Protein AF-A0A820IBU8-F1 (afdb_monomer_lite)

Sequence (187 aa):
MTTQTVEVEHVETPYHNTQCLSCPRVCHENCGLDYTINIGDNIFRGCACMNGDYCRDCTHHYSKHVHVKFKYVSKTTTVPLLTDEEKKEMDSMTDTESQKQALITKMNDKITSIENSVKVFKNELTKALKQLKDLCPYYDYKLELNCAVKLLEDEELIGLKHHDPVELKTLKTYFTELMQQFDQAAS

Structure (mmCIF, N/CA/C/O backbone):
data_AF-A0A820IBU8-F1
#
_entry.id   AF-A0A820IBU8-F1
#
loop_
_atom_site.group_PDB
_atom_site.id
_atom_site.type_symbol
_atom_site.label_atom_id
_atom_site.label_alt_id
_atom_site.label_comp_id
_atom_site.label_asym_id
_atom_site.label_entity_id
_atom_site.label_seq_id
_atom_site.pdbx_PDB_ins_code
_atom_site.Cartn_x
_atom_site.Cartn_y
_atom_site.Cartn_z
_atom_site.occupancy
_atom_site.B_iso_or_equiv
_atom_site.auth_seq_id
_atom_site.auth_comp_id
_atom_site.auth_asym_id
_atom_site.auth_atom_id
_atom_site.pdbx_PDB_model_num
ATOM 1 N N . MET A 1 1 ? -23.486 -3.178 17.993 1.00 55.47 1 MET A N 1
ATOM 2 C CA . MET A 1 1 ? -22.813 -2.269 17.045 1.00 55.47 1 MET A CA 1
ATOM 3 C C . MET A 1 1 ? -21.857 -3.084 16.181 1.00 55.47 1 MET A C 1
ATOM 5 O O . MET A 1 1 ? -21.284 -4.049 16.679 1.00 55.47 1 MET A O 1
ATOM 9 N N . THR A 1 2 ? -21.728 -2.745 14.904 1.00 53.41 2 THR A N 1
ATOM 10 C CA . THR A 1 2 ? -20.831 -3.396 13.934 1.00 53.41 2 THR A CA 1
ATOM 11 C C . THR A 1 2 ? -19.998 -2.319 13.257 1.00 53.41 2 THR A C 1
ATOM 13 O O . THR A 1 2 ? -20.520 -1.232 13.012 1.00 53.41 2 THR A O 1
ATOM 16 N N . THR A 1 3 ? -18.750 -2.625 12.928 1.00 62.66 3 THR A N 1
ATOM 17 C CA . THR A 1 3 ? -17.889 -1.741 12.137 1.00 62.66 3 THR A CA 1
ATOM 18 C C . THR A 1 3 ? -17.717 -2.338 10.747 1.00 62.66 3 THR A C 1
ATOM 20 O O . THR A 1 3 ? -17.597 -3.554 10.601 1.00 62.66 3 THR A O 1
ATOM 23 N N . GLN A 1 4 ? -17.737 -1.490 9.720 1.00 66.75 4 GLN A N 1
ATOM 24 C CA . GLN A 1 4 ? -17.328 -1.885 8.375 1.00 66.75 4 GLN A CA 1
ATOM 25 C C . GLN A 1 4 ? -15.827 -1.647 8.239 1.00 66.75 4 GLN A C 1
ATOM 27 O O . GLN A 1 4 ? -15.362 -0.529 8.446 1.00 66.75 4 GLN A O 1
ATOM 32 N N . THR A 1 5 ? -15.081 -2.689 7.899 1.00 62.91 5 THR A N 1
ATOM 33 C CA . THR A 1 5 ? -13.680 -2.587 7.496 1.00 62.91 5 THR A CA 1
ATOM 34 C C . THR A 1 5 ? -13.589 -2.780 5.989 1.00 62.91 5 THR A C 1
ATOM 36 O O . THR A 1 5 ? -14.316 -3.587 5.407 1.00 62.91 5 THR A O 1
ATOM 39 N N . VAL A 1 6 ? -12.727 -2.0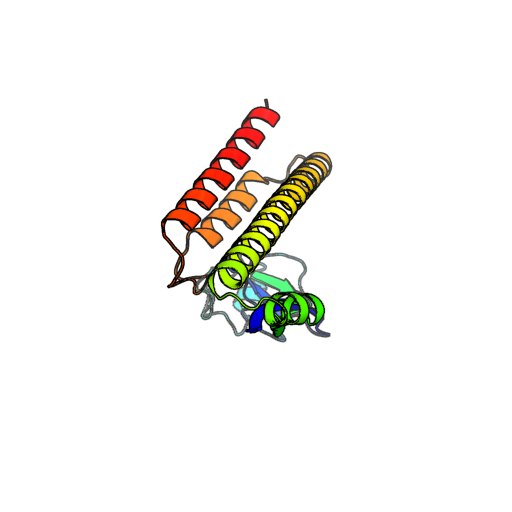01 5.336 1.00 68.69 6 VAL A N 1
ATOM 40 C CA . VAL A 1 6 ? -12.408 -2.167 3.915 1.00 68.69 6 VAL A CA 1
ATOM 41 C C . VAL A 1 6 ? -10.980 -2.677 3.840 1.00 68.69 6 VAL A C 1
ATOM 43 O O . VAL A 1 6 ? -10.042 -1.952 4.159 1.00 68.69 6 VAL A O 1
ATOM 46 N N . GLU A 1 7 ? -10.826 -3.935 3.450 1.00 72.69 7 GLU A N 1
ATOM 47 C CA . GLU A 1 7 ? -9.529 -4.557 3.200 1.00 72.69 7 GLU A CA 1
ATOM 48 C C . GLU A 1 7 ? -9.240 -4.486 1.700 1.00 72.69 7 GLU A C 1
ATOM 50 O O . GLU A 1 7 ? -10.113 -4.769 0.880 1.00 72.69 7 GLU A O 1
ATOM 55 N N . VAL A 1 8 ? -8.032 -4.068 1.327 1.00 74.94 8 VAL A N 1
ATOM 56 C CA . VAL A 1 8 ? -7.584 -4.073 -0.070 1.00 74.94 8 VAL A CA 1
ATOM 57 C C . VAL A 1 8 ? -6.702 -5.298 -0.268 1.00 74.94 8 VAL A C 1
ATOM 59 O O . VAL A 1 8 ? -5.627 -5.393 0.319 1.00 74.94 8 VAL A O 1
ATOM 62 N N . GLU A 1 9 ? -7.156 -6.234 -1.094 1.00 81.56 9 GLU A N 1
ATOM 63 C CA . GLU A 1 9 ? -6.435 -7.467 -1.409 1.00 81.56 9 GLU A CA 1
ATOM 64 C C . GLU A 1 9 ? -5.820 -7.386 -2.819 1.00 81.56 9 GLU A C 1
ATOM 66 O O . GLU A 1 9 ? -6.396 -6.791 -3.737 1.00 81.56 9 GLU A O 1
ATOM 71 N N . HIS A 1 10 ? -4.649 -8.007 -3.007 1.00 84.12 10 HIS A N 1
ATOM 72 C CA . HIS A 1 10 ? -4.088 -8.254 -4.336 1.00 84.12 10 HIS A CA 1
ATOM 73 C C . HIS A 1 10 ? -4.659 -9.556 -4.898 1.00 84.12 10 HIS A C 1
ATOM 75 O O . HIS A 1 10 ? -4.510 -10.615 -4.292 1.00 84.12 10 HIS A O 1
ATOM 81 N N . VAL A 1 11 ? -5.260 -9.487 -6.081 1.00 88.25 11 VAL A N 1
ATOM 82 C CA . VAL A 1 11 ? -5.784 -10.652 -6.799 1.00 88.25 11 VAL A CA 1
ATOM 83 C C . VAL A 1 11 ? -4.971 -10.855 -8.067 1.00 88.25 11 VAL A C 1
ATOM 85 O O . VAL A 1 11 ? -4.859 -9.936 -8.880 1.00 88.25 11 VAL A O 1
ATOM 88 N N . GLU A 1 12 ? -4.400 -12.048 -8.237 1.00 93.50 12 GLU A N 1
ATOM 89 C CA . GLU A 1 12 ? -3.650 -12.408 -9.442 1.00 93.50 12 GLU A CA 1
ATOM 90 C C . GLU A 1 12 ? -4.535 -12.349 -10.695 1.00 93.50 12 GLU A C 1
ATOM 92 O O . GLU A 1 12 ? -5.717 -12.700 -10.674 1.00 93.50 12 GLU A O 1
ATOM 97 N N . THR A 1 13 ? -3.950 -11.919 -11.811 1.00 93.00 13 THR A N 1
ATOM 98 C CA . THR A 1 13 ? -4.611 -11.857 -13.115 1.00 93.00 13 THR A CA 1
ATOM 99 C C . THR A 1 13 ? -3.857 -12.713 -14.137 1.00 93.00 13 THR A C 1
ATOM 101 O O . THR A 1 13 ? -2.625 -12.724 -14.145 1.00 93.00 13 THR A O 1
ATOM 104 N N . PRO A 1 14 ? -4.557 -13.414 -15.052 1.00 94.50 14 PRO A N 1
ATOM 105 C CA . PRO A 1 14 ? -3.904 -14.211 -16.097 1.00 94.50 14 PRO A CA 1
ATOM 106 C C . PRO A 1 14 ? -3.224 -13.340 -17.169 1.00 94.50 14 PRO A C 1
ATOM 108 O O . PRO A 1 14 ? -2.410 -13.827 -17.951 1.00 94.50 14 PRO A O 1
ATOM 111 N N . TYR A 1 15 ? -3.550 -12.049 -17.196 1.00 94.88 15 TYR A N 1
ATOM 112 C CA . TYR A 1 15 ? -2.980 -11.015 -18.054 1.00 94.88 15 TYR A CA 1
ATOM 113 C C . TYR A 1 15 ? -2.149 -10.023 -17.237 1.00 94.88 15 TYR A C 1
ATOM 115 O O . TYR A 1 15 ? -2.212 -10.002 -16.005 1.00 94.88 15 TYR A O 1
ATOM 123 N N . HIS A 1 16 ? -1.372 -9.194 -17.931 1.00 95.81 16 HIS A N 1
ATOM 124 C CA . HIS A 1 16 ? -0.607 -8.131 -17.300 1.00 95.81 16 HIS A CA 1
ATOM 125 C C . HIS A 1 16 ? -1.364 -6.796 -17.346 1.00 95.81 16 HIS A C 1
ATOM 127 O O . HIS A 1 16 ? -2.101 -6.497 -18.281 1.00 95.81 16 HIS A O 1
ATOM 133 N N . ASN A 1 17 ? -1.165 -5.994 -16.312 1.00 96.31 17 ASN A N 1
ATOM 134 C CA . ASN A 1 17 ? -1.755 -4.682 -16.112 1.00 96.31 17 ASN A CA 1
ATOM 135 C C . ASN A 1 17 ? -0.638 -3.644 -16.049 1.00 96.31 17 ASN A C 1
ATOM 137 O O . ASN A 1 17 ? 0.460 -3.954 -15.592 1.00 96.31 17 ASN A O 1
ATOM 141 N N . THR A 1 18 ? -0.914 -2.410 -16.450 1.00 95.94 18 THR A N 1
ATOM 142 C CA . THR A 1 18 ? 0.026 -1.298 -16.302 1.00 95.94 18 THR A CA 1
ATOM 143 C C . THR A 1 18 ? -0.217 -0.618 -14.966 1.00 95.94 18 THR A C 1
ATOM 145 O O . THR A 1 18 ? -1.230 0.058 -14.775 1.00 95.94 18 THR A O 1
ATOM 148 N N . GLN A 1 19 ? 0.720 -0.787 -14.041 1.00 94.69 19 GLN A N 1
ATOM 149 C CA . GLN A 1 19 ? 0.710 -0.151 -12.730 1.00 94.69 19 GLN A CA 1
ATOM 150 C C . GLN A 1 19 ? 1.685 1.020 -12.703 1.00 94.69 19 GLN A C 1
ATOM 152 O O . GLN A 1 19 ? 2.788 0.932 -13.238 1.00 94.69 19 GLN A O 1
ATOM 157 N N . CYS A 1 20 ? 1.287 2.107 -12.049 1.00 93.12 20 CYS A N 1
ATOM 158 C CA . CYS A 1 20 ? 2.206 3.177 -11.699 1.00 93.12 20 CYS A CA 1
ATOM 159 C C . CYS A 1 20 ? 2.930 2.836 -10.387 1.00 93.12 20 CYS A C 1
ATOM 161 O O . CYS A 1 20 ? 2.326 2.334 -9.448 1.00 93.12 20 CYS A O 1
ATOM 163 N N . LEU A 1 21 ? 4.222 3.131 -10.303 1.00 87.81 21 LEU A N 1
ATOM 164 C CA . LEU A 1 21 ? 5.019 3.006 -9.078 1.00 87.81 21 LEU A CA 1
ATOM 165 C C . LEU A 1 21 ? 4.956 4.273 -8.216 1.00 87.81 21 LEU A C 1
ATOM 167 O O . LEU A 1 21 ? 5.326 4.259 -7.050 1.00 87.81 21 LEU A O 1
ATOM 171 N N . SER A 1 22 ? 4.479 5.377 -8.791 1.00 85.75 22 SER A N 1
ATOM 172 C CA . SER A 1 22 ? 4.265 6.655 -8.105 1.00 85.75 22 SER A CA 1
ATOM 173 C C . SER A 1 22 ? 2.811 6.858 -7.674 1.00 85.75 22 SER A C 1
ATOM 175 O O . SER A 1 22 ? 2.431 7.959 -7.315 1.00 85.75 22 SER A O 1
ATOM 177 N N . CYS A 1 23 ? 1.967 5.831 -7.730 1.00 82.62 23 CYS A N 1
ATOM 178 C CA . CYS A 1 23 ? 0.676 5.815 -7.044 1.00 82.62 23 CYS A CA 1
ATOM 179 C C . CYS A 1 23 ? 0.206 4.364 -6.896 1.00 82.62 23 CYS A C 1
ATOM 181 O O . CYS A 1 23 ? 0.502 3.554 -7.771 1.00 82.62 23 CYS A O 1
ATOM 183 N N . PRO A 1 24 ? -0.536 3.994 -5.839 1.00 74.50 24 PRO A N 1
ATOM 184 C CA . PRO A 1 24 ? -1.007 2.623 -5.628 1.00 74.50 24 PRO A CA 1
ATOM 185 C C . PRO A 1 24 ? -2.204 2.292 -6.542 1.00 74.50 24 PRO A C 1
ATOM 187 O O . PRO A 1 24 ? -3.273 1.895 -6.087 1.00 74.50 24 PRO A O 1
ATOM 190 N N . ARG A 1 25 ? -2.051 2.511 -7.854 1.00 82.56 25 ARG A N 1
ATOM 191 C CA . ARG A 1 25 ? -3.098 2.361 -8.864 1.00 82.56 25 ARG A CA 1
ATOM 192 C C . ARG A 1 25 ? -2.605 1.513 -10.031 1.00 82.56 25 ARG A C 1
ATOM 194 O O . ARG A 1 25 ? -1.553 1.763 -10.621 1.00 82.56 25 ARG A O 1
ATOM 201 N N . VAL A 1 26 ? -3.444 0.561 -10.423 1.00 92.62 26 VAL A N 1
ATOM 202 C CA . VAL A 1 26 ? -3.402 -0.025 -11.763 1.00 92.62 26 VAL A CA 1
ATOM 203 C C . VAL A 1 26 ? -4.029 0.983 -12.728 1.00 92.62 26 VAL A C 1
ATOM 205 O O . VAL A 1 26 ? -5.235 1.205 -12.694 1.00 92.62 26 VAL A O 1
ATOM 208 N N . CYS A 1 27 ? -3.204 1.649 -13.536 1.00 94.38 27 CYS A N 1
ATOM 209 C CA . CYS A 1 27 ? -3.637 2.683 -14.481 1.00 94.38 27 CYS A CA 1
ATOM 210 C C . CYS A 1 27 ? -4.318 2.089 -15.718 1.00 94.38 27 CYS A C 1
ATOM 212 O O . CYS A 1 27 ? -5.190 2.717 -16.297 1.00 94.38 27 CYS A O 1
ATOM 214 N N . HIS A 1 28 ? -3.944 0.875 -16.123 1.00 96.00 28 HIS A N 1
ATOM 215 C CA . HIS A 1 28 ? -4.607 0.168 -17.216 1.00 96.00 28 HIS A CA 1
ATOM 216 C C . HIS A 1 28 ? -4.677 -1.327 -16.909 1.00 96.00 28 HIS A C 1
ATOM 218 O O . HIS A 1 28 ? -3.643 -1.973 -16.746 1.00 96.00 28 HIS A O 1
ATOM 224 N N . GLU A 1 29 ? -5.884 -1.880 -16.821 1.00 96.00 29 GLU A N 1
ATOM 225 C CA . GLU A 1 29 ? -6.093 -3.324 -16.679 1.00 96.00 29 GLU A CA 1
ATOM 226 C C . GLU A 1 29 ? -6.024 -4.010 -18.052 1.00 96.00 29 GLU A C 1
ATOM 228 O O . GLU A 1 29 ? -6.503 -3.458 -19.038 1.00 96.00 29 GLU A O 1
ATOM 233 N N . ASN A 1 30 ? -5.452 -5.217 -18.106 1.00 96.75 30 ASN A N 1
ATOM 234 C CA . ASN A 1 30 ? -5.295 -6.032 -19.312 1.00 96.75 30 ASN A CA 1
ATOM 235 C C . ASN A 1 30 ? -4.620 -5.266 -20.464 1.00 96.75 30 ASN A C 1
ATOM 237 O O . ASN A 1 30 ? -5.192 -5.068 -21.538 1.00 96.75 30 ASN A O 1
ATOM 241 N N . CYS A 1 31 ? -3.393 -4.805 -20.216 1.00 96.56 31 CYS A N 1
ATOM 242 C CA . CYS A 1 31 ? -2.620 -4.077 -21.209 1.00 96.56 31 CYS A CA 1
ATOM 243 C C . CYS A 1 31 ? -2.350 -4.963 -22.436 1.00 96.56 31 CYS A C 1
ATOM 245 O O . CYS A 1 31 ? -1.959 -6.119 -22.311 1.00 96.56 31 CYS A O 1
ATOM 247 N N . GLY A 1 32 ? -2.578 -4.411 -23.630 1.00 95.81 32 GLY A N 1
ATOM 248 C CA . GLY A 1 32 ? -2.370 -5.114 -24.899 1.00 95.81 32 GLY A CA 1
ATOM 249 C C . GLY A 1 32 ? -0.962 -4.970 -25.479 1.00 95.81 32 GLY A C 1
ATOM 250 O O . GLY A 1 32 ? -0.739 -5.384 -26.612 1.00 95.81 32 GLY A O 1
ATOM 251 N N . LEU A 1 33 ? -0.042 -4.327 -24.757 1.00 96.12 33 LEU A N 1
ATOM 252 C CA . LEU A 1 33 ? 1.354 -4.211 -25.172 1.00 96.12 33 LEU A CA 1
ATOM 253 C C . LEU A 1 33 ? 2.098 -5.528 -24.937 1.00 96.12 33 LEU A C 1
ATOM 255 O O . LEU A 1 33 ? 1.660 -6.379 -24.164 1.00 96.12 33 LEU A O 1
ATOM 259 N N . ASP A 1 34 ? 3.264 -5.680 -25.557 1.00 95.69 34 ASP A N 1
ATOM 260 C CA . ASP A 1 34 ? 4.143 -6.796 -25.225 1.00 95.69 34 ASP A CA 1
ATOM 261 C C . ASP A 1 34 ? 4.606 -6.693 -23.768 1.00 95.69 34 ASP A C 1
ATOM 263 O O . ASP A 1 34 ? 4.928 -5.617 -23.253 1.00 95.69 34 ASP A O 1
ATOM 267 N N . TYR A 1 35 ? 4.639 -7.832 -23.077 1.00 94.94 35 TYR A N 1
ATOM 268 C CA . TYR A 1 35 ? 5.097 -7.863 -21.696 1.00 94.94 35 TYR A CA 1
ATOM 269 C C . TYR A 1 35 ? 6.574 -7.449 -21.608 1.00 94.94 35 TYR A C 1
ATOM 271 O O . TYR A 1 35 ? 7.414 -7.934 -22.363 1.00 94.94 35 TYR A O 1
ATOM 279 N N . THR A 1 36 ? 6.898 -6.604 -20.630 1.00 92.12 36 THR A N 1
ATOM 280 C CA . THR A 1 36 ? 8.265 -6.187 -20.317 1.00 92.12 36 THR A CA 1
ATOM 281 C C . THR A 1 36 ? 8.468 -6.284 -18.814 1.00 92.12 36 THR A C 1
ATOM 283 O O . THR A 1 36 ? 7.558 -5.997 -18.033 1.00 92.12 36 THR A O 1
ATOM 286 N N . ILE A 1 37 ? 9.669 -6.692 -18.418 1.00 90.44 37 ILE A N 1
ATOM 287 C CA . ILE A 1 37 ? 10.118 -6.655 -17.022 1.00 90.44 37 ILE A CA 1
ATOM 288 C C . ILE A 1 37 ? 10.700 -5.285 -16.654 1.00 90.44 37 ILE A C 1
ATOM 290 O O . ILE A 1 37 ? 10.882 -4.988 -15.476 1.00 90.44 37 ILE A O 1
AT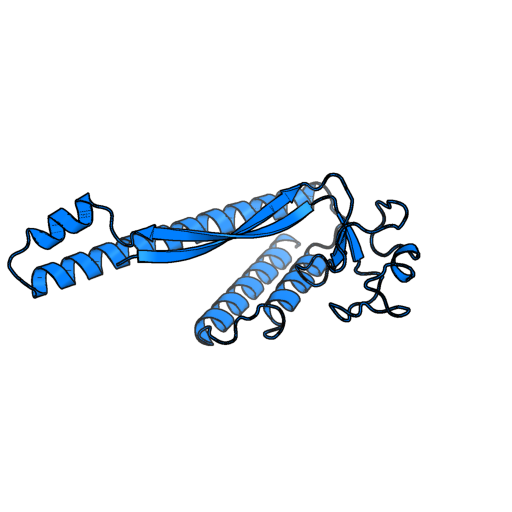OM 294 N N . ASN A 1 38 ? 11.019 -4.460 -17.656 1.00 88.44 38 ASN A N 1
ATOM 295 C CA . ASN A 1 38 ? 11.706 -3.196 -17.453 1.00 88.44 38 ASN A CA 1
ATOM 296 C C . ASN A 1 38 ? 10.715 -2.131 -16.997 1.00 88.44 38 ASN A C 1
ATOM 298 O O . ASN A 1 38 ? 9.722 -1.849 -17.666 1.00 88.44 38 ASN A O 1
ATOM 302 N N . ILE A 1 39 ? 11.019 -1.499 -15.869 1.00 89.56 39 ILE A N 1
ATOM 303 C CA . ILE A 1 39 ? 10.273 -0.338 -15.391 1.00 89.56 39 ILE A CA 1
ATOM 304 C C . ILE A 1 39 ? 10.520 0.822 -16.351 1.00 89.56 39 ILE A C 1
ATOM 306 O O . ILE A 1 39 ? 11.663 1.124 -16.696 1.00 89.56 39 ILE A O 1
ATOM 310 N N . GLY A 1 40 ? 9.448 1.498 -16.751 1.00 89.44 40 GLY A N 1
ATOM 311 C CA . GLY A 1 40 ? 9.557 2.728 -17.516 1.00 89.44 40 GLY A CA 1
ATOM 312 C C . GLY A 1 40 ? 10.078 2.562 -18.939 1.00 89.44 40 GLY A C 1
ATOM 313 O O . GLY A 1 40 ? 10.580 3.524 -19.518 1.00 89.44 40 GLY A O 1
ATOM 314 N N . ASP A 1 41 ? 9.961 1.359 -19.494 1.00 93.31 41 ASP A N 1
ATOM 315 C CA . ASP A 1 41 ? 10.245 1.066 -20.892 1.00 93.31 41 ASP A CA 1
ATOM 316 C C . ASP A 1 41 ? 9.446 1.991 -21.837 1.00 93.31 41 ASP A C 1
ATOM 318 O O . ASP A 1 41 ? 8.306 2.380 -21.566 1.00 93.31 41 ASP A O 1
ATOM 322 N N . ASN A 1 42 ? 10.035 2.347 -22.978 1.00 94.50 42 ASN A N 1
ATOM 323 C CA . ASN A 1 42 ? 9.406 3.229 -23.959 1.00 94.50 42 ASN A CA 1
ATOM 324 C C . ASN A 1 42 ? 8.095 2.659 -24.509 1.00 94.50 42 ASN A C 1
ATOM 326 O O . ASN A 1 42 ? 7.252 3.442 -24.950 1.00 94.50 42 ASN A O 1
ATOM 330 N N . ILE A 1 43 ? 7.885 1.336 -24.433 1.00 95.44 43 ILE A N 1
ATOM 331 C CA . ILE A 1 43 ? 6.611 0.721 -24.826 1.00 95.44 43 ILE A CA 1
ATOM 332 C C . ILE A 1 43 ? 5.427 1.315 -24.058 1.00 95.44 43 ILE A C 1
ATOM 334 O O . ILE A 1 43 ? 4.341 1.434 -24.620 1.00 95.44 43 ILE A O 1
ATOM 338 N N . PHE A 1 44 ? 5.629 1.761 -22.808 1.00 96.19 44 PHE A N 1
ATOM 339 C CA . PHE A 1 44 ? 4.542 2.291 -21.990 1.00 96.19 44 PHE A CA 1
ATOM 340 C C . PHE A 1 44 ? 3.932 3.556 -22.579 1.00 96.19 44 PHE A C 1
ATOM 342 O O . PHE A 1 44 ? 2.749 3.768 -22.345 1.00 96.19 44 PHE A O 1
ATOM 349 N N . ARG A 1 45 ? 4.659 4.332 -23.404 1.00 96.12 45 ARG A N 1
ATOM 350 C CA . ARG A 1 45 ? 4.100 5.470 -24.168 1.00 96.12 45 ARG A CA 1
ATOM 351 C C . ARG A 1 45 ? 2.925 5.055 -25.064 1.00 96.12 45 ARG A C 1
ATOM 353 O O . ARG A 1 45 ? 2.053 5.868 -25.345 1.00 96.12 45 ARG A O 1
ATOM 360 N N . GLY A 1 46 ? 2.903 3.795 -25.504 1.00 95.50 46 GLY A N 1
ATOM 361 C CA . GLY A 1 46 ? 1.825 3.205 -26.299 1.00 95.50 46 GLY A CA 1
ATOM 362 C C . GLY A 1 46 ? 0.686 2.600 -25.475 1.00 95.50 46 GLY A C 1
ATOM 363 O O . GLY A 1 46 ? -0.268 2.083 -26.052 1.00 95.50 46 GLY A O 1
ATOM 364 N N . CYS A 1 47 ? 0.764 2.622 -24.142 1.00 96.75 47 CYS A N 1
ATOM 365 C CA . CYS A 1 47 ? -0.286 2.069 -23.294 1.00 96.75 47 CYS A CA 1
ATOM 366 C C . CYS A 1 47 ? -1.553 2.921 -23.417 1.00 96.75 47 CYS A C 1
ATOM 368 O O . CYS A 1 47 ? -1.479 4.146 -23.482 1.00 96.75 47 CYS A O 1
ATOM 370 N N . ALA A 1 48 ? -2.729 2.290 -23.370 1.00 96.75 48 ALA A N 1
ATOM 371 C CA . ALA A 1 48 ? -3.996 3.008 -23.461 1.00 96.75 48 ALA A CA 1
ATOM 372 C C . ALA A 1 48 ? -4.194 4.019 -22.320 1.00 96.75 48 ALA A C 1
ATOM 374 O O . ALA A 1 48 ? -4.932 4.978 -22.502 1.00 96.75 48 ALA A O 1
ATOM 375 N N . CYS A 1 49 ? -3.532 3.882 -21.167 1.00 95.25 49 CYS A N 1
ATOM 376 C CA . CYS A 1 49 ? -3.584 4.923 -20.137 1.00 95.25 49 CYS A CA 1
ATOM 377 C C . CYS A 1 49 ? -2.735 6.164 -20.465 1.00 95.25 49 CYS A C 1
ATOM 379 O O . CYS A 1 49 ? -2.882 7.173 -19.784 1.00 95.25 49 CYS A O 1
ATOM 381 N N . MET A 1 50 ? -1.865 6.145 -21.480 1.00 96.19 50 MET A N 1
ATOM 382 C CA . MET A 1 50 ? -0.985 7.273 -21.803 1.00 96.19 50 MET A CA 1
ATOM 383 C C . MET A 1 50 ? -1.600 8.273 -22.778 1.00 96.19 50 MET A C 1
ATOM 385 O O . MET A 1 50 ? -2.411 7.941 -23.641 1.00 96.19 50 MET A O 1
ATOM 389 N N . ASN A 1 51 ? -1.153 9.520 -22.649 1.00 94.56 51 ASN A N 1
ATOM 390 C CA . ASN A 1 51 ? -1.289 10.577 -23.638 1.00 94.56 51 ASN A CA 1
ATOM 391 C C . ASN A 1 51 ? 0.097 11.180 -23.901 1.00 94.56 51 ASN A C 1
ATOM 393 O O . ASN A 1 51 ? 0.542 12.085 -23.192 1.00 94.56 51 ASN A O 1
ATOM 397 N N . GLY A 1 52 ? 0.804 10.628 -24.887 1.00 92.94 52 GLY A N 1
ATOM 398 C CA . GLY A 1 52 ? 2.223 10.911 -25.084 1.00 92.94 52 GLY A CA 1
ATOM 399 C C . GLY A 1 52 ? 3.047 10.360 -23.921 1.00 92.94 52 GLY A C 1
ATOM 400 O O . GLY A 1 52 ? 3.038 9.159 -23.663 1.00 92.94 52 GLY A O 1
ATOM 401 N N . ASP A 1 53 ? 3.734 11.245 -23.202 1.00 96.75 53 ASP A N 1
ATOM 402 C CA . ASP A 1 53 ? 4.707 10.847 -22.178 1.00 96.75 53 ASP A CA 1
ATOM 403 C C . ASP A 1 53 ? 4.110 10.741 -20.774 1.00 96.75 53 ASP A C 1
ATOM 405 O O . ASP A 1 53 ? 4.795 10.294 -19.857 1.00 96.75 53 ASP A O 1
ATOM 409 N N . TYR A 1 54 ? 2.839 11.110 -20.603 1.00 97.25 54 TYR A N 1
ATOM 410 C CA . TYR A 1 54 ? 2.171 11.180 -19.306 1.00 97.25 54 TYR A CA 1
ATOM 411 C C . TYR A 1 54 ? 0.874 10.371 -19.290 1.00 97.25 54 TYR A C 1
ATOM 413 O O . TYR A 1 54 ? 0.111 10.353 -20.258 1.00 97.25 54 TYR A O 1
ATOM 421 N N . CYS A 1 55 ? 0.610 9.715 -18.164 1.00 96.69 55 CYS A N 1
ATOM 422 C CA . CYS A 1 55 ? -0.603 8.940 -17.950 1.00 96.69 55 CYS A CA 1
ATOM 423 C C . CYS A 1 55 ? -1.817 9.855 -17.741 1.00 96.69 55 CYS A C 1
ATOM 425 O O . CYS A 1 55 ? -1.760 10.814 -16.979 1.00 96.69 55 CYS A O 1
ATOM 427 N N . ARG A 1 56 ? -2.947 9.540 -18.373 1.00 95.69 56 ARG A N 1
ATOM 428 C CA . ARG A 1 56 ? -4.222 10.254 -18.212 1.00 95.69 56 ARG A CA 1
ATOM 429 C C . ARG A 1 56 ? -4.886 9.979 -16.867 1.00 95.69 56 ARG A C 1
ATOM 431 O O . ARG A 1 56 ? -5.613 10.832 -16.374 1.00 95.69 56 ARG A O 1
ATOM 438 N N . ASP A 1 57 ? -4.616 8.815 -16.280 1.00 91.25 57 ASP A N 1
ATOM 439 C CA . ASP A 1 57 ? -5.265 8.374 -15.043 1.00 91.25 57 ASP A CA 1
ATOM 440 C C . ASP A 1 57 ? -4.534 8.829 -13.782 1.00 91.25 57 ASP A C 1
ATOM 442 O O . ASP A 1 57 ? -5.168 9.002 -12.742 1.00 91.25 57 ASP A O 1
ATOM 446 N N . CYS A 1 58 ? -3.208 8.987 -13.848 1.00 93.38 58 CYS A N 1
ATOM 447 C CA . CYS A 1 58 ? -2.388 9.348 -12.689 1.00 93.38 58 CYS A CA 1
ATOM 448 C C . CYS A 1 58 ? -1.404 10.495 -12.929 1.00 93.38 58 CYS A C 1
ATOM 450 O O . CYS A 1 58 ? -0.611 10.762 -12.039 1.00 93.38 58 CYS A O 1
ATOM 452 N N . THR A 1 59 ? -1.400 11.107 -14.121 1.00 95.19 59 THR A N 1
ATOM 453 C CA . THR A 1 59 ? -0.548 12.249 -14.529 1.00 95.19 59 THR A CA 1
ATOM 454 C C . THR A 1 59 ? 0.968 12.037 -14.445 1.00 95.19 59 THR A C 1
ATOM 456 O O . THR A 1 59 ? 1.736 12.902 -14.864 1.00 95.19 59 THR A O 1
ATOM 459 N N . HIS A 1 60 ? 1.429 10.864 -14.010 1.00 95.06 60 HIS A N 1
ATOM 460 C CA . HIS A 1 60 ? 2.843 10.517 -13.961 1.00 95.06 60 HIS A CA 1
ATOM 461 C C . HIS A 1 60 ? 3.404 10.148 -15.334 1.00 95.06 60 HIS A C 1
ATOM 463 O O . HIS A 1 60 ? 2.718 9.599 -16.198 1.00 95.06 60 HIS A O 1
ATOM 469 N N . HIS A 1 61 ? 4.698 10.408 -15.504 1.00 96.44 61 HIS A N 1
ATOM 470 C CA . HIS A 1 61 ? 5.440 10.074 -16.713 1.00 96.44 61 HIS A CA 1
ATOM 471 C C . HIS A 1 61 ? 5.477 8.550 -16.959 1.00 96.44 61 HIS A C 1
ATOM 473 O O . HIS A 1 61 ? 5.500 7.761 -16.007 1.00 96.44 61 HIS A O 1
ATOM 479 N N . TYR A 1 62 ? 5.536 8.110 -18.222 1.00 95.88 62 TYR A N 1
ATOM 480 C CA . TYR A 1 62 ? 5.546 6.681 -18.579 1.00 95.88 62 TYR A CA 1
ATOM 481 C C . TYR A 1 62 ? 6.686 5.911 -17.900 1.00 95.88 62 TYR A C 1
ATOM 483 O O . TYR A 1 62 ? 6.525 4.741 -17.564 1.00 95.88 62 TYR A O 1
ATOM 491 N N . SER A 1 63 ? 7.799 6.592 -17.596 1.00 95.38 63 SER A N 1
ATOM 492 C CA . SER A 1 63 ? 8.945 6.007 -16.889 1.00 95.38 63 SER A CA 1
ATOM 493 C C . SER A 1 63 ? 8.628 5.499 -15.474 1.00 95.38 63 SER A C 1
ATOM 495 O O . SER A 1 63 ? 9.439 4.803 -14.871 1.00 95.38 63 SER A O 1
ATOM 497 N N . LYS A 1 64 ? 7.462 5.853 -14.923 1.00 95.00 64 LYS A N 1
ATOM 498 C CA . LYS A 1 64 ? 6.975 5.395 -13.616 1.00 95.00 64 LYS A CA 1
ATOM 499 C C . LYS A 1 64 ? 6.053 4.183 -13.698 1.00 95.00 64 LYS A C 1
ATOM 501 O O . LYS A 1 64 ? 5.448 3.842 -12.689 1.00 95.00 64 LYS A O 1
ATOM 506 N N . HIS A 1 65 ? 5.908 3.559 -14.863 1.00 95.38 65 HIS A N 1
ATOM 507 C CA . HIS A 1 65 ? 4.962 2.467 -15.065 1.00 95.38 65 HIS A CA 1
ATOM 508 C C . HIS A 1 65 ? 5.661 1.125 -15.287 1.00 95.38 65 HIS A C 1
ATOM 510 O O . HIS A 1 65 ? 6.798 1.069 -15.755 1.00 95.38 65 HIS A O 1
ATOM 516 N N . VAL A 1 66 ? 4.977 0.044 -14.914 1.00 95.69 66 VAL A N 1
ATOM 517 C CA . VAL A 1 66 ? 5.463 -1.335 -15.019 1.00 95.69 66 VAL A CA 1
ATOM 518 C C . VAL A 1 66 ? 4.304 -2.287 -15.317 1.00 95.69 66 VAL A C 1
ATOM 520 O O . VAL A 1 66 ? 3.152 -2.000 -14.984 1.00 95.69 66 VAL A O 1
ATOM 523 N N . HIS A 1 67 ? 4.604 -3.431 -15.932 1.00 96.69 67 HIS A N 1
ATOM 524 C CA . HIS A 1 67 ? 3.643 -4.517 -16.082 1.00 96.69 67 HIS A CA 1
ATOM 525 C C . HIS A 1 67 ? 3.606 -5.416 -14.838 1.00 96.69 67 HIS A C 1
ATOM 527 O O . HIS A 1 67 ? 4.618 -5.995 -14.448 1.00 96.69 67 HIS A O 1
ATOM 533 N N . VAL A 1 68 ? 2.418 -5.591 -14.258 1.00 93.56 68 VAL A N 1
ATOM 534 C CA . VAL A 1 68 ? 2.154 -6.483 -13.113 1.00 93.56 68 VAL A CA 1
ATOM 535 C C . VAL A 1 68 ? 1.068 -7.502 -13.444 1.00 93.56 68 VAL A C 1
ATOM 537 O O . VAL A 1 68 ? 0.218 -7.238 -14.284 1.00 93.56 68 VAL A O 1
ATOM 540 N N . LYS A 1 69 ? 1.062 -8.666 -12.787 1.00 94.25 69 LYS A N 1
ATOM 541 C CA . LYS A 1 69 ? 0.042 -9.722 -12.979 1.00 94.25 69 LYS A CA 1
ATOM 542 C C . LYS A 1 69 ? -0.950 -9.807 -11.818 1.00 94.25 69 LYS A C 1
ATOM 544 O O . LYS A 1 69 ? -1.334 -10.891 -11.395 1.00 94.25 69 LYS A O 1
ATOM 549 N N . PHE A 1 70 ? -1.322 -8.662 -11.263 1.00 91.06 70 PHE A N 1
ATOM 550 C CA . PHE A 1 70 ? -2.328 -8.579 -10.211 1.00 91.06 70 PHE A CA 1
ATOM 551 C C . PHE A 1 70 ? -3.138 -7.290 -10.330 1.00 91.06 70 PHE A C 1
ATOM 553 O O . PHE A 1 70 ? -2.742 -6.351 -11.028 1.00 91.06 70 PHE A O 1
ATOM 560 N N . LYS A 1 71 ? -4.262 -7.239 -9.618 1.00 88.81 71 LYS A N 1
ATOM 561 C CA . LYS A 1 71 ? -5.066 -6.034 -9.404 1.00 88.81 71 LYS A CA 1
ATOM 562 C C . LYS A 1 71 ? -5.500 -5.895 -7.950 1.00 88.81 71 LYS A C 1
ATOM 564 O O . LYS A 1 71 ? -5.508 -6.872 -7.208 1.00 88.81 71 LYS A O 1
ATOM 569 N N . TYR A 1 72 ? -5.880 -4.680 -7.571 1.00 85.06 72 TYR A N 1
ATOM 570 C CA . TYR A 1 72 ? -6.415 -4.368 -6.249 1.00 85.06 72 TYR A CA 1
ATOM 571 C C . TYR A 1 72 ? -7.926 -4.605 -6.221 1.00 85.06 72 TYR A C 1
ATOM 573 O O . TYR A 1 72 ? -8.643 -4.106 -7.090 1.00 85.06 72 TYR A O 1
ATOM 581 N N . VAL A 1 73 ? -8.413 -5.342 -5.225 1.00 83.56 73 VAL A N 1
ATOM 582 C CA . VAL A 1 73 ? -9.846 -5.545 -4.985 1.00 83.56 73 VAL A CA 1
ATOM 583 C C . VAL A 1 73 ? -10.168 -5.121 -3.558 1.00 83.56 73 VAL A C 1
ATOM 585 O O . VAL A 1 73 ? -9.578 -5.627 -2.607 1.00 83.56 73 VAL A O 1
ATOM 588 N N . SER A 1 74 ? -11.109 -4.188 -3.412 1.00 77.62 74 SER A N 1
ATOM 589 C CA . SER A 1 74 ? -11.626 -3.788 -2.103 1.00 77.62 74 SER A CA 1
ATOM 590 C C . SER A 1 74 ? -12.687 -4.776 -1.638 1.00 77.62 74 SER A C 1
ATOM 592 O O . SER A 1 74 ? -13.676 -5.014 -2.333 1.00 77.62 74 SER A O 1
ATOM 594 N N . LYS A 1 75 ? -12.506 -5.311 -0.437 1.00 75.69 75 LYS A N 1
ATOM 595 C CA . LYS A 1 75 ? -13.441 -6.203 0.234 1.00 75.69 75 LYS A CA 1
ATOM 596 C C . LYS A 1 75 ? -13.978 -5.510 1.475 1.00 75.69 75 LYS A C 1
ATOM 598 O O . LYS A 1 75 ? -13.238 -5.197 2.404 1.00 75.69 75 LYS A O 1
ATOM 603 N N . THR A 1 76 ? -15.280 -5.249 1.479 1.00 73.62 76 THR A N 1
ATOM 604 C CA . THR A 1 76 ? -15.966 -4.721 2.658 1.00 73.62 76 THR A CA 1
ATOM 605 C C . THR A 1 76 ? -16.363 -5.882 3.556 1.00 73.62 76 THR A C 1
ATOM 607 O O . THR A 1 76 ? -17.193 -6.708 3.177 1.00 73.62 76 THR A O 1
ATOM 610 N N . THR A 1 77 ? -15.800 -5.925 4.758 1.00 72.12 77 THR A N 1
ATOM 611 C CA . THR A 1 77 ? -16.155 -6.906 5.782 1.00 72.12 77 THR A CA 1
ATOM 612 C C . THR A 1 77 ? -16.890 -6.196 6.911 1.00 72.12 77 THR A C 1
ATOM 614 O O . THR A 1 77 ? -16.503 -5.118 7.356 1.00 72.12 77 THR A O 1
ATOM 617 N N . THR A 1 78 ? -17.991 -6.785 7.377 1.00 72.62 78 THR A N 1
ATOM 618 C CA . THR A 1 78 ? -18.688 -6.292 8.571 1.00 72.62 78 THR A CA 1
ATOM 619 C C . THR A 1 78 ? -18.206 -7.094 9.765 1.00 72.62 78 THR A C 1
ATOM 621 O O . THR A 1 78 ? -18.473 -8.291 9.849 1.00 72.62 78 THR A O 1
ATOM 624 N N . VAL A 1 79 ? -17.503 -6.438 10.683 1.00 72.56 79 VAL A N 1
ATOM 625 C CA . VAL A 1 79 ? -16.974 -7.066 11.897 1.00 72.56 79 VAL A CA 1
ATOM 626 C C . VAL A 1 79 ? -17.769 -6.584 13.114 1.00 72.56 79 VAL A C 1
ATOM 628 O O . VAL A 1 79 ? -17.978 -5.375 13.284 1.00 72.56 79 VAL A O 1
ATOM 631 N N . PRO A 1 80 ? -18.257 -7.494 13.975 1.00 69.25 80 PRO A N 1
ATOM 632 C CA . PRO A 1 80 ? -18.874 -7.112 15.239 1.00 69.25 80 PRO A CA 1
ATOM 633 C C . PRO A 1 80 ? -17.880 -6.340 16.113 1.00 69.25 80 PRO A C 1
ATOM 635 O O . PRO A 1 80 ? -16.750 -6.777 16.308 1.00 69.25 80 PRO A O 1
ATOM 638 N N . LEU A 1 81 ? -18.311 -5.209 16.683 1.00 69.12 81 LEU A N 1
ATOM 639 C CA . LEU A 1 81 ? -17.486 -4.452 17.639 1.00 69.12 81 LEU A CA 1
ATOM 640 C C . LEU A 1 81 ? -17.268 -5.209 18.950 1.00 69.12 81 LEU A C 1
ATOM 642 O O . LEU A 1 81 ? -16.281 -4.973 19.641 1.00 69.12 81 LEU A O 1
ATOM 646 N N . LEU A 1 82 ? -18.202 -6.096 19.281 1.00 71.00 82 LEU A N 1
ATOM 647 C CA . LEU A 1 82 ? -18.177 -6.964 20.445 1.00 71.00 82 LEU A CA 1
ATOM 648 C C . LEU A 1 82 ? -18.515 -8.380 19.993 1.00 71.00 82 LEU A C 1
ATOM 650 O O . LEU A 1 82 ? -19.402 -8.545 19.145 1.00 71.00 82 LEU A O 1
ATOM 654 N N . THR A 1 83 ? -17.849 -9.372 20.574 1.00 76.56 83 THR A N 1
ATOM 655 C CA . THR A 1 83 ? -18.258 -10.770 20.441 1.00 76.56 83 THR A CA 1
ATOM 656 C C . THR A 1 83 ? -19.616 -10.987 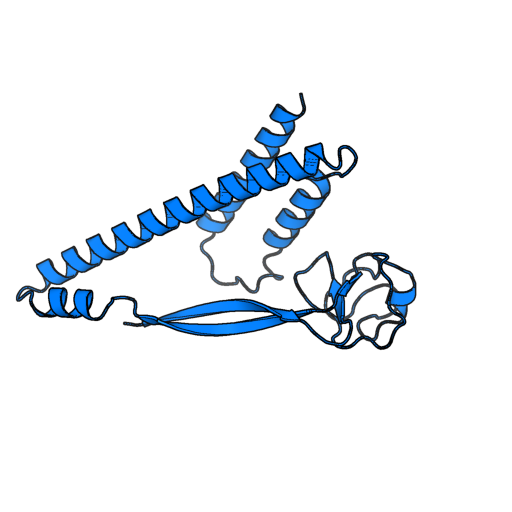21.110 1.00 76.56 83 THR A C 1
ATOM 658 O O . THR A 1 83 ? -20.097 -10.163 21.899 1.00 76.56 83 THR A O 1
ATOM 661 N N . ASP A 1 84 ? -20.269 -12.099 20.786 1.00 78.12 84 ASP A N 1
ATOM 662 C CA . ASP A 1 84 ? -21.570 -12.417 21.372 1.00 78.12 84 ASP A CA 1
ATOM 663 C C . ASP A 1 84 ? -21.461 -12.695 22.880 1.00 78.12 84 ASP A C 1
ATOM 665 O O . ASP A 1 84 ? -22.376 -12.366 23.638 1.00 78.12 84 ASP A O 1
ATOM 669 N N . GLU A 1 85 ? -20.323 -13.213 23.343 1.00 76.31 85 GLU A N 1
ATOM 670 C CA . GLU A 1 85 ? -19.994 -13.355 24.763 1.00 76.31 85 GLU A CA 1
ATOM 671 C C . GLU A 1 85 ? -19.841 -11.991 25.447 1.00 76.31 85 GLU A C 1
ATOM 673 O O . GLU A 1 85 ? -20.408 -11.768 26.516 1.00 76.31 85 GLU A O 1
ATOM 678 N N . GLU A 1 86 ? -19.138 -11.049 24.811 1.00 73.38 86 GLU A N 1
ATOM 679 C CA . GLU A 1 86 ? -18.920 -9.708 25.358 1.00 73.38 86 GLU A CA 1
ATOM 680 C C . GLU A 1 86 ? -20.223 -8.911 25.487 1.00 73.38 86 GLU A C 1
ATOM 682 O O . GLU A 1 86 ? -20.377 -8.148 26.444 1.00 73.38 86 GLU A O 1
ATOM 687 N N . LYS A 1 87 ? -21.157 -9.100 24.545 1.00 76.19 87 LYS A N 1
ATOM 688 C CA . LYS A 1 87 ? -22.507 -8.527 24.630 1.00 76.19 87 LYS A CA 1
ATOM 689 C C . LYS A 1 87 ? -23.308 -9.126 25.772 1.00 76.19 87 LYS A C 1
ATOM 691 O O . LYS A 1 87 ? -23.880 -8.374 26.546 1.00 76.19 87 LYS A O 1
ATOM 696 N N . LYS A 1 88 ? -23.324 -10.457 25.905 1.00 78.62 88 LYS A N 1
ATOM 697 C CA . LYS A 1 88 ? -24.069 -11.134 26.981 1.00 78.62 88 LYS A CA 1
ATOM 698 C C . LYS A 1 88 ? -23.605 -10.694 28.364 1.00 78.62 88 LYS A C 1
ATOM 700 O O . LYS A 1 88 ? -24.426 -10.506 29.254 1.00 78.62 88 LYS A O 1
ATOM 705 N N . GLU A 1 89 ? -22.300 -10.518 28.538 1.00 75.25 89 GLU A N 1
ATOM 706 C CA . GLU A 1 89 ? -21.726 -10.031 29.789 1.00 75.25 89 GLU A CA 1
ATOM 707 C C . GLU A 1 89 ? -22.186 -8.598 30.100 1.00 75.25 89 GLU A C 1
ATOM 709 O O . GLU A 1 89 ? -22.609 -8.321 31.220 1.00 75.25 89 GLU A O 1
ATOM 714 N N . MET A 1 90 ? -22.204 -7.707 29.105 1.00 69.00 90 MET A N 1
ATOM 715 C CA . MET A 1 90 ? -22.738 -6.348 29.259 1.00 69.00 90 MET A CA 1
ATOM 716 C C . MET A 1 90 ? -24.249 -6.321 29.523 1.00 69.00 90 MET A C 1
ATOM 718 O O . MET A 1 90 ? -24.693 -5.608 30.420 1.00 69.00 90 MET A O 1
ATOM 722 N N . ASP A 1 91 ? -25.036 -7.109 28.789 1.00 75.38 91 ASP A N 1
ATOM 723 C CA . ASP A 1 91 ? -26.496 -7.173 28.937 1.00 75.38 91 ASP A CA 1
ATOM 724 C C . ASP A 1 91 ? -26.908 -7.749 30.305 1.00 75.38 91 ASP A C 1
ATOM 726 O O . ASP A 1 91 ? -28.006 -7.483 30.792 1.00 75.38 91 ASP A O 1
ATOM 730 N N . SER A 1 92 ? -26.018 -8.513 30.952 1.00 75.00 92 SER A N 1
ATOM 731 C CA . SER A 1 92 ? -26.215 -9.028 32.313 1.00 75.00 92 SER A CA 1
ATOM 732 C C . SER A 1 92 ? -25.977 -7.989 33.419 1.00 75.00 92 SER A C 1
ATOM 734 O O . SER A 1 92 ? -26.381 -8.209 34.562 1.00 75.00 92 SER A O 1
ATOM 736 N N . MET A 1 93 ? -25.354 -6.848 33.101 1.00 79.38 93 MET A N 1
ATOM 737 C CA . MET A 1 93 ? -25.155 -5.752 34.051 1.00 79.38 93 MET A CA 1
ATOM 738 C C . MET A 1 93 ? -26.442 -4.928 34.162 1.00 79.38 93 MET A C 1
ATOM 740 O O . MET A 1 93 ? -26.961 -4.436 33.165 1.00 79.38 93 MET A O 1
ATOM 744 N N . THR A 1 94 ? -26.957 -4.752 35.378 1.00 75.00 94 THR A N 1
ATOM 745 C CA . THR A 1 94 ? -28.246 -4.077 35.630 1.00 75.00 94 THR A CA 1
ATOM 746 C C . THR A 1 94 ? -28.152 -2.553 35.700 1.00 75.00 94 THR A C 1
ATOM 748 O O . THR A 1 94 ? -29.176 -1.876 35.704 1.00 75.00 94 THR A O 1
ATOM 751 N N . ASP A 1 95 ? -26.938 -2.013 35.796 1.00 83.56 95 ASP A N 1
ATOM 752 C CA . ASP A 1 95 ? -26.672 -0.583 35.918 1.00 83.56 95 ASP A CA 1
ATOM 753 C C . ASP A 1 95 ? -25.960 -0.044 34.669 1.00 83.56 95 ASP A C 1
ATOM 755 O O . ASP A 1 95 ? -24.979 -0.613 34.184 1.00 83.56 95 ASP A O 1
ATOM 759 N N . THR A 1 96 ? -26.463 1.083 34.164 1.00 78.81 96 THR A N 1
ATOM 760 C CA . THR A 1 96 ? -25.993 1.703 32.915 1.00 78.81 96 THR A CA 1
ATOM 761 C C . THR A 1 96 ? -24.559 2.220 33.050 1.00 78.81 96 THR A C 1
ATOM 763 O O . THR A 1 96 ? -23.814 2.237 32.071 1.00 78.81 96 THR A O 1
ATOM 766 N N . GLU A 1 97 ? -24.148 2.640 34.249 1.00 80.56 97 GLU A N 1
ATOM 767 C CA . GLU A 1 97 ? -22.799 3.160 34.478 1.00 80.56 97 GLU A CA 1
ATOM 768 C C . GLU A 1 97 ? -21.761 2.034 34.456 1.00 80.56 97 GLU A C 1
ATOM 770 O O . GLU A 1 97 ? -20.722 2.141 33.802 1.00 80.56 97 GLU A O 1
ATOM 775 N N . SER A 1 98 ? -22.104 0.894 35.054 1.00 78.50 98 SER A N 1
ATOM 776 C CA . SER A 1 98 ? -21.299 -0.330 34.996 1.00 78.50 98 SER A CA 1
ATOM 777 C C . SER A 1 98 ? -21.122 -0.834 33.554 1.00 78.50 98 SER A C 1
ATOM 779 O O . SER A 1 98 ? -20.011 -1.189 33.154 1.00 78.50 98 SER A O 1
ATOM 781 N N . GLN A 1 99 ? -22.182 -0.776 32.736 1.00 75.38 99 GLN A N 1
ATOM 782 C CA . GLN A 1 99 ? -22.123 -1.112 31.306 1.00 75.38 99 GLN A CA 1
ATOM 783 C C . GLN A 1 99 ? -21.188 -0.182 30.522 1.00 75.38 99 GLN A C 1
ATOM 785 O O . GLN A 1 99 ? -20.375 -0.649 29.721 1.00 75.38 99 GLN A O 1
ATOM 790 N N . LYS A 1 100 ? -21.273 1.136 30.755 1.00 78.62 100 LYS A N 1
ATOM 791 C CA . LYS A 1 100 ? -20.387 2.118 30.109 1.00 78.62 100 LYS A CA 1
ATOM 792 C C . LYS A 1 100 ? -18.932 1.895 30.493 1.00 78.62 100 LYS A C 1
ATOM 794 O O . LYS A 1 100 ? -18.073 1.897 29.615 1.00 78.62 100 LYS A O 1
ATOM 799 N N . GLN A 1 101 ? -18.651 1.670 31.774 1.00 82.19 101 GLN A N 1
ATOM 800 C CA . GLN A 1 101 ? -17.287 1.451 32.242 1.00 82.19 101 GLN A CA 1
ATOM 801 C C . GLN A 1 101 ? -16.691 0.159 31.667 1.00 82.19 101 GLN A C 1
ATOM 803 O O . GLN A 1 101 ? -15.536 0.159 31.243 1.00 82.19 101 GLN A O 1
ATOM 808 N N . ALA A 1 102 ? -17.483 -0.914 31.577 1.00 79.88 102 ALA A N 1
ATOM 809 C CA . ALA A 1 102 ? -17.067 -2.156 30.929 1.00 79.88 102 ALA A CA 1
ATOM 810 C C . ALA A 1 102 ? -16.754 -1.952 29.437 1.00 79.88 102 ALA A C 1
ATOM 812 O O . ALA A 1 102 ? -15.748 -2.463 28.943 1.00 79.88 102 ALA A O 1
ATOM 813 N N . LEU A 1 103 ? -17.570 -1.164 28.728 1.00 80.38 103 LEU A N 1
ATOM 814 C CA . LEU A 1 103 ? -17.326 -0.830 27.325 1.00 80.38 103 LEU A CA 1
ATOM 815 C C . LEU A 1 103 ? -16.045 0.001 27.144 1.00 80.38 103 LEU A C 1
ATOM 817 O O . LEU A 1 103 ? -15.259 -0.295 26.246 1.00 80.38 103 LEU A O 1
ATOM 821 N N . ILE A 1 104 ? -15.814 0.999 28.006 1.00 83.12 104 ILE A N 1
ATOM 822 C CA . ILE A 1 104 ? -14.600 1.831 27.993 1.00 83.12 104 ILE A CA 1
ATOM 823 C C . ILE A 1 104 ? -13.356 0.965 28.202 1.00 83.12 104 ILE A C 1
ATOM 825 O O . ILE A 1 104 ? -12.398 1.080 27.440 1.00 83.12 104 ILE A O 1
ATOM 829 N N . THR A 1 105 ? -13.373 0.066 29.189 1.00 84.75 105 THR A N 1
ATOM 830 C CA . THR A 1 105 ? -12.250 -0.845 29.442 1.00 84.75 105 THR A CA 1
ATOM 831 C C . THR A 1 105 ? -11.984 -1.744 28.234 1.00 84.75 105 THR A C 1
ATOM 833 O O . THR A 1 105 ? -10.855 -1.787 27.755 1.00 84.75 105 THR A O 1
ATOM 836 N N . LYS A 1 106 ? -13.023 -2.366 27.656 1.00 81.75 106 LYS A N 1
ATOM 837 C CA . LYS A 1 106 ? -12.872 -3.217 26.461 1.00 81.75 106 LYS A CA 1
ATOM 838 C C . LYS A 1 106 ? -12.335 -2.445 25.252 1.00 81.75 106 LYS A C 1
ATOM 840 O O . LYS A 1 106 ? -11.537 -2.980 24.485 1.00 81.75 106 LYS A O 1
ATOM 845 N N . MET A 1 107 ? -12.758 -1.194 25.061 1.00 82.19 107 MET A N 1
ATOM 846 C CA . MET A 1 107 ? -12.214 -0.336 24.004 1.00 82.19 107 MET A CA 1
ATOM 847 C C . MET A 1 107 ? -10.734 -0.025 24.235 1.00 82.19 107 MET A C 1
ATOM 849 O O . MET A 1 107 ? -9.949 -0.153 23.298 1.00 82.19 107 MET A O 1
ATOM 853 N N . ASN A 1 108 ? -10.343 0.313 25.465 1.00 85.62 108 ASN A N 1
ATOM 854 C CA . ASN A 1 108 ? -8.944 0.572 25.808 1.00 85.62 108 ASN A CA 1
ATOM 855 C C . ASN A 1 108 ? -8.062 -0.666 25.589 1.00 85.62 108 ASN A C 1
ATOM 857 O O . ASN A 1 108 ? -6.994 -0.546 24.995 1.00 85.62 108 ASN A O 1
ATOM 861 N N . ASP A 1 109 ? -8.535 -1.857 25.959 1.00 85.69 109 ASP A N 1
ATOM 862 C CA . ASP A 1 109 ? -7.802 -3.108 25.730 1.00 85.69 109 ASP A CA 1
ATOM 863 C C . ASP A 1 109 ? -7.571 -3.367 24.231 1.00 85.69 109 ASP A C 1
ATOM 865 O O . ASP A 1 109 ? -6.472 -3.749 23.813 1.00 85.69 109 ASP A O 1
ATOM 869 N N . LYS A 1 110 ? -8.587 -3.108 23.393 1.00 82.00 110 LYS A N 1
ATOM 870 C CA . LYS A 1 110 ? -8.464 -3.212 21.929 1.00 82.00 110 LYS A CA 1
ATOM 871 C C . LYS A 1 110 ? -7.490 -2.178 21.367 1.00 82.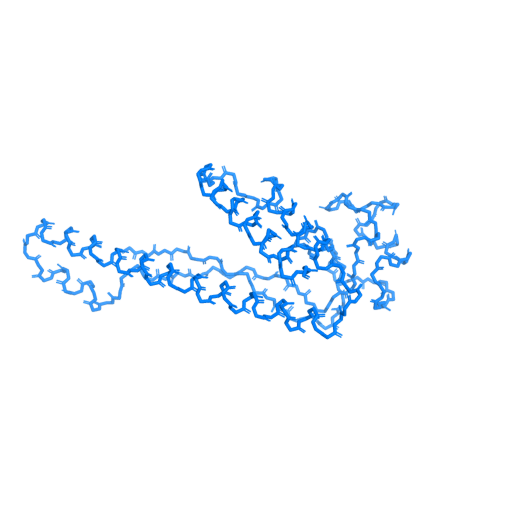00 110 LYS A C 1
ATOM 873 O O . LYS A 1 110 ? -6.673 -2.540 20.523 1.00 82.00 110 LYS A O 1
ATOM 878 N N . ILE A 1 111 ? -7.528 -0.934 21.852 1.00 82.44 111 ILE A N 1
ATOM 879 C CA . ILE A 1 111 ? -6.569 0.116 21.470 1.00 82.44 111 ILE A CA 1
ATOM 880 C C . ILE A 1 111 ? -5.141 -0.343 21.783 1.00 82.44 111 ILE A C 1
ATOM 882 O O . ILE A 1 111 ? -4.309 -0.399 20.881 1.00 82.44 111 ILE A O 1
ATOM 886 N N . THR A 1 112 ? -4.873 -0.780 23.015 1.00 86.69 112 THR A N 1
ATOM 887 C CA . THR A 1 112 ? -3.542 -1.254 23.423 1.00 86.69 112 THR A CA 1
ATOM 888 C C . THR A 1 112 ? -3.080 -2.474 22.617 1.00 86.69 112 THR A C 1
ATOM 890 O O . THR A 1 112 ? -1.902 -2.597 22.270 1.00 86.69 112 THR A O 1
ATOM 893 N N . SER A 1 113 ? -3.987 -3.392 22.277 1.00 82.81 113 SER A N 1
ATOM 894 C CA . SER A 1 113 ? -3.675 -4.541 21.417 1.00 82.81 113 SER A CA 1
ATOM 895 C C . SER A 1 113 ? -3.261 -4.116 20.000 1.00 82.81 113 SER A C 1
ATOM 897 O O . SER A 1 113 ? -2.268 -4.618 19.459 1.00 82.81 113 SER A O 1
ATOM 899 N N . ILE A 1 114 ? -3.974 -3.147 19.418 1.00 77.31 114 ILE A N 1
ATOM 900 C CA . ILE A 1 114 ? -3.659 -2.583 18.101 1.00 77.31 114 ILE A CA 1
ATOM 901 C C . ILE A 1 114 ? -2.315 -1.850 18.140 1.00 77.31 114 ILE A C 1
ATOM 903 O O . ILE A 1 114 ? -1.465 -2.107 17.289 1.00 77.31 114 ILE A O 1
ATOM 907 N N . GLU A 1 115 ? -2.071 -1.008 19.146 1.00 81.50 115 GLU A N 1
ATOM 908 C CA . GLU A 1 115 ? -0.797 -0.294 19.321 1.00 81.50 115 GLU A CA 1
ATOM 909 C C . GLU A 1 115 ? 0.396 -1.259 19.395 1.00 81.50 115 GLU A C 1
ATOM 911 O O . GLU A 1 115 ? 1.431 -1.047 18.752 1.00 81.50 115 GLU A O 1
ATOM 916 N N . ASN A 1 116 ? 0.243 -2.369 20.122 1.00 85.06 116 ASN A N 1
ATOM 917 C CA . ASN A 1 116 ? 1.262 -3.413 20.189 1.00 85.06 116 ASN A CA 1
ATOM 918 C C . ASN A 1 116 ? 1.477 -4.104 18.837 1.00 85.06 116 ASN A C 1
ATOM 920 O O . ASN A 1 116 ? 2.623 -4.327 18.443 1.00 85.06 116 ASN A O 1
ATOM 924 N N . SER A 1 117 ? 0.404 -4.402 18.105 1.00 79.12 117 SER A N 1
ATOM 925 C CA . SER A 1 117 ? 0.484 -5.022 16.775 1.00 79.12 117 SER A CA 1
ATOM 926 C C . SER A 1 117 ? 1.202 -4.113 15.774 1.00 79.12 117 SER A C 1
ATOM 928 O O . SER A 1 117 ? 2.099 -4.561 15.060 1.00 79.12 117 SER A O 1
ATOM 930 N N . VAL A 1 118 ? 0.897 -2.811 15.790 1.00 73.81 118 VAL A N 1
ATOM 931 C CA . VAL A 1 118 ? 1.591 -1.792 14.984 1.00 73.81 118 VAL A CA 1
ATOM 932 C C . VAL A 1 118 ? 3.081 -1.743 15.327 1.00 73.81 118 VAL A C 1
ATOM 934 O O . VAL A 1 118 ? 3.929 -1.708 14.433 1.00 73.81 118 VAL A O 1
ATOM 937 N N . LYS A 1 119 ? 3.432 -1.793 16.617 1.00 82.31 119 LYS A N 1
ATOM 938 C CA . LYS A 1 119 ? 4.831 -1.814 17.064 1.00 82.31 119 LYS A CA 1
ATOM 939 C C . LYS A 1 119 ? 5.577 -3.063 16.585 1.00 82.31 119 LYS A C 1
ATOM 941 O O . LYS A 1 119 ? 6.727 -2.953 16.158 1.00 82.31 119 LYS A O 1
ATOM 946 N N . VAL A 1 120 ? 4.944 -4.236 16.642 1.00 83.25 120 VAL A N 1
ATOM 947 C CA . VAL A 1 120 ? 5.520 -5.490 16.127 1.00 83.25 120 VAL A CA 1
ATOM 948 C C . VAL A 1 120 ? 5.749 -5.387 14.623 1.00 83.25 120 VAL A C 1
ATOM 950 O O . VAL A 1 120 ? 6.874 -5.596 14.171 1.00 83.25 120 VAL A O 1
ATOM 953 N N . PHE A 1 121 ? 4.737 -4.959 13.868 1.00 77.44 121 PHE A N 1
ATOM 954 C CA . PHE A 1 121 ? 4.839 -4.798 12.419 1.00 77.44 121 PHE A CA 1
ATOM 955 C C . PHE A 1 121 ? 5.949 -3.810 12.021 1.00 77.44 121 PHE A C 1
ATOM 957 O O . PHE A 1 121 ? 6.737 -4.081 11.116 1.00 77.44 121 PHE A O 1
ATOM 964 N N . LYS A 1 122 ? 6.103 -2.698 12.756 1.00 73.12 122 LYS A N 1
ATOM 965 C CA . LYS A 1 122 ? 7.210 -1.740 12.567 1.00 73.12 122 LYS A CA 1
ATOM 966 C C . LYS A 1 122 ? 8.582 -2.398 12.734 1.00 73.12 122 LYS A C 1
ATOM 968 O O . LYS A 1 122 ? 9.503 -2.124 11.958 1.00 73.12 122 LYS A O 1
ATOM 973 N N . ASN A 1 123 ? 8.736 -3.255 13.740 1.00 77.00 123 ASN A N 1
ATOM 974 C CA . ASN A 1 123 ? 9.994 -3.960 13.979 1.00 77.00 123 ASN A CA 1
ATOM 975 C C . ASN A 1 123 ? 10.298 -4.963 12.862 1.00 77.00 123 ASN A C 1
ATOM 977 O O . ASN A 1 123 ? 11.442 -5.048 12.412 1.00 77.00 123 ASN A O 1
ATOM 981 N N . GLU A 1 124 ? 9.285 -5.687 12.388 1.00 81.31 124 GLU A N 1
ATOM 982 C CA . GLU A 1 124 ? 9.421 -6.618 11.266 1.00 81.31 124 GLU A CA 1
ATOM 983 C C . GLU A 1 124 ? 9.789 -5.894 9.971 1.00 81.31 124 GLU A C 1
ATOM 985 O O . GLU A 1 124 ? 10.739 -6.295 9.299 1.00 81.31 124 GLU A O 1
ATOM 990 N N . LEU A 1 125 ? 9.130 -4.772 9.673 1.00 77.00 125 LEU A N 1
ATOM 991 C CA . LEU A 1 125 ? 9.436 -3.942 8.508 1.00 77.00 125 LEU A CA 1
ATOM 992 C C . LEU A 1 125 ? 10.866 -3.391 8.571 1.00 77.00 125 LEU A C 1
ATOM 994 O O . LEU A 1 125 ? 11.613 -3.471 7.598 1.00 77.00 125 LEU A O 1
ATOM 998 N N . THR A 1 126 ? 11.299 -2.918 9.742 1.00 75.12 126 THR A N 1
ATOM 999 C CA . THR A 1 126 ? 12.683 -2.464 9.955 1.00 75.12 126 THR A CA 1
ATOM 1000 C C . THR A 1 126 ? 13.688 -3.597 9.733 1.00 75.12 126 THR A C 1
ATOM 1002 O O . THR A 1 126 ? 14.750 -3.385 9.146 1.00 75.12 126 THR A O 1
ATOM 1005 N N . LYS A 1 127 ? 13.367 -4.816 10.182 1.00 77.00 127 LYS A N 1
ATOM 1006 C CA . LYS A 1 127 ? 14.216 -5.994 9.980 1.00 77.00 127 LYS A CA 1
ATOM 1007 C C . LYS A 1 127 ? 14.300 -6.380 8.503 1.00 77.00 127 LYS A C 1
ATOM 1009 O O . LYS A 1 127 ? 15.405 -6.608 8.017 1.00 77.00 127 LYS A O 1
ATOM 1014 N N . ALA A 1 128 ? 13.171 -6.404 7.796 1.00 73.12 128 ALA A N 1
ATOM 1015 C CA . ALA A 1 128 ? 13.118 -6.707 6.369 1.00 73.12 128 ALA A CA 1
ATOM 1016 C C . ALA A 1 128 ? 13.929 -5.691 5.551 1.00 73.12 128 ALA A C 1
ATOM 1018 O O . ALA A 1 128 ? 14.727 -6.082 4.705 1.00 73.12 128 ALA A O 1
ATOM 1019 N N . LEU A 1 129 ? 13.810 -4.396 5.865 1.00 69.88 129 LEU A N 1
ATOM 1020 C CA . LEU A 1 129 ? 14.596 -3.344 5.214 1.00 69.88 129 LEU A CA 1
ATOM 1021 C C . LEU A 1 129 ? 16.105 -3.496 5.456 1.00 69.88 129 LEU A C 1
ATOM 1023 O O . LEU A 1 129 ? 16.890 -3.305 4.530 1.00 69.88 129 LEU A O 1
ATOM 1027 N N . LYS A 1 130 ? 16.527 -3.878 6.671 1.00 73.44 130 LYS A N 1
ATOM 1028 C CA . LYS A 1 130 ? 17.943 -4.175 6.958 1.00 73.44 130 LYS A CA 1
ATOM 1029 C C . LYS A 1 130 ? 18.450 -5.364 6.142 1.00 73.44 130 LYS A C 1
ATOM 1031 O O . LYS A 1 130 ? 19.493 -5.260 5.511 1.00 73.44 130 LYS A O 1
ATOM 1036 N N . GLN A 1 131 ? 17.687 -6.455 6.100 1.00 74.06 131 GLN A N 1
ATOM 1037 C CA . GLN A 1 131 ? 18.040 -7.632 5.300 1.00 74.06 131 GLN A CA 1
ATOM 1038 C C . GLN A 1 131 ? 18.136 -7.298 3.806 1.00 74.06 131 GLN A C 1
ATOM 1040 O O . GLN A 1 131 ? 19.041 -7.769 3.124 1.00 74.06 131 GLN A O 1
ATOM 1045 N N . LEU A 1 132 ? 17.233 -6.456 3.304 1.00 68.06 132 LEU A N 1
ATOM 1046 C CA . LEU A 1 132 ? 17.242 -6.000 1.919 1.00 68.06 132 LEU A CA 1
ATOM 1047 C C . LEU A 1 132 ? 18.496 -5.152 1.628 1.00 68.06 132 LEU A C 1
ATOM 1049 O O . LEU A 1 132 ? 19.169 -5.379 0.621 1.00 68.06 132 LEU A O 1
ATOM 1053 N N . LYS A 1 133 ? 18.881 -4.254 2.550 1.00 64.88 133 LYS A N 1
ATOM 1054 C CA . LYS A 1 133 ? 20.133 -3.476 2.482 1.00 64.88 133 LYS A CA 1
ATOM 1055 C C . LYS A 1 133 ? 21.374 -4.363 2.392 1.00 64.88 133 LYS A C 1
ATOM 1057 O O . LYS A 1 133 ? 22.231 -4.101 1.552 1.00 64.88 133 LYS A O 1
ATOM 1062 N N . ASP A 1 134 ? 21.444 -5.411 3.206 1.00 70.44 134 ASP A N 1
ATOM 1063 C CA . ASP A 1 134 ? 22.584 -6.335 3.214 1.00 70.44 134 ASP A CA 1
ATOM 1064 C C . ASP A 1 134 ? 22.685 -7.150 1.910 1.00 70.44 134 ASP A C 1
ATOM 1066 O O . ASP A 1 134 ? 23.784 -7.468 1.457 1.00 70.44 134 ASP A O 1
ATOM 1070 N N . LEU A 1 135 ? 21.547 -7.463 1.280 1.00 69.06 135 LEU A N 1
ATOM 1071 C CA . LEU A 1 135 ? 21.486 -8.216 0.020 1.00 69.06 135 LEU A CA 1
ATOM 1072 C C . LEU A 1 135 ? 21.759 -7.353 -1.221 1.00 69.06 135 LEU A C 1
ATOM 1074 O O . LEU A 1 135 ? 22.291 -7.854 -2.210 1.00 69.06 135 LEU A O 1
ATOM 1078 N N . CYS A 1 136 ? 21.422 -6.064 -1.174 1.00 50.88 136 CYS A N 1
ATOM 1079 C CA . CYS A 1 136 ? 21.574 -5.126 -2.285 1.00 50.88 136 CYS A CA 1
ATOM 1080 C C . CYS A 1 136 ? 22.204 -3.804 -1.796 1.00 50.88 136 CYS A C 1
ATOM 1082 O O . CYS A 1 136 ? 21.498 -2.798 -1.681 1.00 50.88 136 CYS A O 1
ATOM 1084 N N . PRO A 1 137 ? 23.527 -3.764 -1.546 1.00 55.19 137 PRO A N 1
ATOM 1085 C CA . PRO A 1 137 ? 24.211 -2.603 -0.960 1.00 55.19 137 PRO A CA 1
ATOM 1086 C C . PRO A 1 137 ? 24.216 -1.348 -1.853 1.00 55.19 137 PRO A C 1
ATOM 1088 O O . PRO A 1 137 ? 24.504 -0.257 -1.371 1.00 55.19 137 PRO A O 1
ATOM 1091 N N . TYR A 1 138 ? 23.882 -1.492 -3.140 1.00 53.94 138 TYR A N 1
ATOM 1092 C CA . TYR A 1 138 ? 23.791 -0.398 -4.116 1.00 53.94 138 TYR A CA 1
ATOM 1093 C C . TYR A 1 138 ? 22.356 0.100 -4.360 1.00 53.94 138 TYR A C 1
ATOM 1095 O O . TYR A 1 138 ? 22.155 0.987 -5.187 1.00 53.94 138 TYR A O 1
ATOM 1103 N N . TYR A 1 139 ? 21.353 -0.472 -3.684 1.00 55.38 139 TYR A N 1
ATOM 1104 C CA . TYR A 1 139 ? 19.961 -0.041 -3.812 1.00 55.38 139 TYR A CA 1
ATOM 1105 C C . TYR A 1 139 ? 19.682 1.119 -2.849 1.00 55.38 139 TYR A C 1
ATOM 1107 O O . TYR A 1 139 ? 19.888 1.007 -1.640 1.00 55.38 139 TYR A O 1
ATOM 1115 N N . ASP A 1 140 ? 19.229 2.254 -3.381 1.00 60.97 140 ASP A N 1
ATOM 1116 C CA . ASP A 1 140 ? 18.993 3.469 -2.600 1.00 60.97 140 ASP A CA 1
ATOM 1117 C C . ASP A 1 140 ? 17.618 3.422 -1.912 1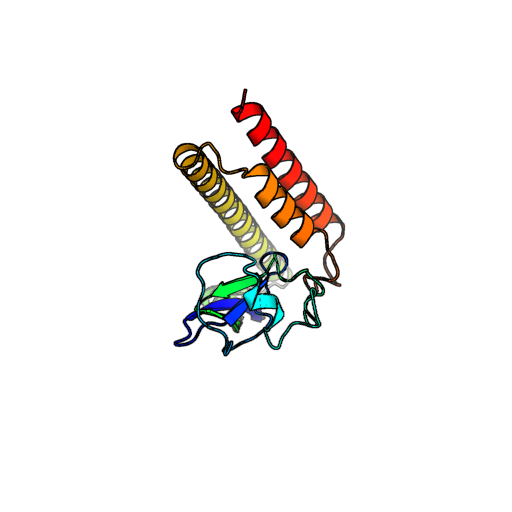.00 60.97 140 ASP A C 1
ATOM 1119 O O . ASP A 1 140 ? 16.626 3.993 -2.367 1.00 60.97 140 ASP A O 1
ATOM 1123 N N . TYR A 1 141 ? 17.555 2.719 -0.780 1.00 60.62 141 TYR A N 1
ATOM 1124 C CA . TYR A 1 141 ? 16.347 2.630 0.051 1.00 60.62 141 TYR A CA 1
ATOM 1125 C C . TYR A 1 141 ? 15.855 3.992 0.539 1.00 60.62 141 TYR A C 1
ATOM 1127 O O . TYR A 1 141 ? 14.665 4.148 0.806 1.00 60.62 141 TYR A O 1
ATOM 1135 N N . LYS A 1 142 ? 16.746 4.984 0.646 1.00 58.72 142 LYS A N 1
ATOM 1136 C CA . LYS A 1 142 ? 16.392 6.349 1.040 1.00 58.72 142 LYS A CA 1
ATOM 1137 C C . LYS A 1 142 ? 15.562 7.011 -0.055 1.00 58.72 142 LYS A C 1
ATOM 1139 O O . LYS A 1 142 ? 14.614 7.723 0.263 1.00 58.72 142 LYS A O 1
ATOM 1144 N N . LEU A 1 143 ? 15.864 6.747 -1.326 1.00 58.44 143 LEU A N 1
ATOM 1145 C CA . LEU A 1 143 ? 15.054 7.206 -2.454 1.00 58.44 143 LEU A CA 1
ATOM 1146 C C . LEU A 1 143 ? 13.643 6.600 -2.420 1.00 58.44 143 LEU A C 1
ATOM 1148 O O . LEU A 1 143 ? 12.669 7.340 -2.535 1.00 58.44 143 LEU A O 1
ATOM 1152 N N . GLU A 1 144 ? 13.523 5.289 -2.200 1.00 62.28 144 GLU A N 1
ATOM 1153 C CA . GLU A 1 144 ? 12.215 4.615 -2.179 1.00 62.28 144 GLU A CA 1
ATOM 1154 C C . GLU A 1 144 ? 11.367 4.972 -0.954 1.00 62.28 144 GLU A C 1
ATOM 1156 O O . GLU A 1 144 ? 10.173 5.232 -1.087 1.00 62.28 144 GLU A O 1
ATOM 1161 N N . LEU A 1 145 ? 11.966 5.085 0.236 1.00 60.97 145 LEU A N 1
ATOM 1162 C CA . LEU A 1 145 ? 11.256 5.588 1.418 1.00 60.97 145 LEU A CA 1
ATOM 1163 C C . LEU A 1 145 ? 10.818 7.045 1.236 1.00 60.97 145 LEU A C 1
ATOM 1165 O O . LEU A 1 145 ? 9.698 7.384 1.606 1.00 60.97 145 LEU A O 1
ATOM 1169 N N . ASN A 1 146 ? 11.642 7.894 0.614 1.00 59.09 146 ASN A N 1
ATOM 1170 C CA . ASN A 1 146 ? 11.235 9.256 0.257 1.00 59.09 146 ASN A CA 1
ATOM 1171 C C . ASN A 1 146 ? 10.093 9.269 -0.766 1.00 59.09 146 ASN A C 1
ATOM 1173 O O . ASN A 1 146 ? 9.220 10.131 -0.692 1.00 59.09 146 ASN A O 1
ATOM 1177 N N . CYS A 1 147 ? 10.074 8.327 -1.712 1.00 57.16 147 CYS A N 1
ATOM 1178 C CA . CYS A 1 147 ? 8.942 8.150 -2.615 1.00 57.16 147 CYS A CA 1
ATOM 1179 C C . CYS A 1 147 ? 7.686 7.724 -1.846 1.00 57.16 147 CYS A C 1
ATOM 1181 O O . CYS A 1 147 ? 6.655 8.364 -2.009 1.00 57.16 147 CYS A O 1
ATOM 1183 N N . ALA A 1 148 ? 7.770 6.739 -0.950 1.00 62.66 148 ALA A N 1
ATOM 1184 C CA . ALA A 1 148 ? 6.645 6.298 -0.125 1.00 62.66 148 ALA A CA 1
ATOM 1185 C C . ALA A 1 148 ? 6.100 7.407 0.795 1.00 62.66 148 ALA A C 1
ATOM 1187 O O . ALA A 1 148 ? 4.888 7.566 0.903 1.00 62.66 148 ALA A O 1
ATOM 1188 N N . VAL A 1 149 ? 6.969 8.217 1.408 1.00 62.97 149 VAL A N 1
ATOM 1189 C CA . VAL A 1 149 ? 6.559 9.377 2.219 1.00 62.97 149 VAL A CA 1
ATOM 1190 C C . VAL A 1 149 ? 5.861 10.424 1.355 1.00 62.97 149 VAL A C 1
ATOM 1192 O O . VAL A 1 149 ? 4.790 10.883 1.733 1.00 62.97 149 VAL A O 1
ATOM 1195 N N . LYS A 1 150 ? 6.381 10.734 0.161 1.00 62.75 150 LYS A N 1
ATOM 1196 C CA . LYS A 1 150 ? 5.706 11.649 -0.776 1.00 62.75 150 LYS A CA 1
ATOM 1197 C C . LYS A 1 150 ? 4.326 11.147 -1.203 1.00 62.75 150 LYS A C 1
ATOM 1199 O O . LYS A 1 150 ? 3.413 11.951 -1.330 1.00 62.75 150 LYS A O 1
ATOM 1204 N N . LEU A 1 151 ? 4.154 9.834 -1.371 1.00 55.91 151 LEU A N 1
ATOM 1205 C CA . LEU A 1 151 ? 2.846 9.224 -1.648 1.00 55.91 151 LEU A CA 1
ATOM 1206 C C . LEU A 1 151 ? 1.868 9.344 -0.475 1.00 55.91 151 LEU A C 1
ATOM 1208 O O . LEU A 1 151 ? 0.662 9.378 -0.698 1.00 55.91 151 LEU A O 1
ATOM 1212 N N . LEU A 1 152 ? 2.380 9.399 0.756 1.00 58.38 152 LEU A N 1
ATOM 1213 C CA . LEU A 1 152 ? 1.589 9.608 1.971 1.00 58.38 152 LEU A CA 1
ATOM 1214 C C . LEU A 1 152 ? 1.315 11.096 2.260 1.00 58.38 152 LEU A C 1
ATOM 1216 O O . LEU A 1 152 ? 0.370 11.416 2.977 1.00 58.38 152 LEU A O 1
ATOM 1220 N N . GLU A 1 153 ? 2.142 12.001 1.732 1.00 55.38 153 GLU A N 1
ATOM 1221 C CA . GLU A 1 153 ? 2.000 13.457 1.862 1.00 55.38 153 GLU A CA 1
ATOM 1222 C C . GLU A 1 153 ? 1.011 14.065 0.864 1.00 55.38 153 GLU A C 1
ATOM 1224 O O . GLU A 1 153 ? 0.495 15.155 1.115 1.00 55.38 153 GLU A O 1
ATOM 1229 N N . ASP A 1 154 ? 0.743 13.377 -0.244 1.00 57.25 154 ASP A N 1
ATOM 1230 C CA . ASP A 1 154 ? -0.185 13.836 -1.269 1.00 57.25 154 ASP A CA 1
ATOM 1231 C C . ASP A 1 154 ? -1.637 13.539 -0.841 1.00 57.25 154 ASP A C 1
ATOM 1233 O O . ASP A 1 154 ? -2.206 12.483 -1.128 1.00 57.25 154 ASP A O 1
ATOM 1237 N N . GLU A 1 155 ? -2.231 14.465 -0.079 1.00 52.09 155 GLU A N 1
ATOM 1238 C CA . GLU A 1 155 ? -3.579 14.351 0.509 1.00 52.09 155 GLU A CA 1
ATOM 1239 C C . GLU A 1 155 ? -4.688 14.089 -0.537 1.00 52.09 155 GLU A C 1
ATOM 1241 O O . GLU A 1 155 ? -5.734 13.519 -0.207 1.00 52.09 155 GLU A O 1
ATOM 1246 N N . GLU A 1 156 ? -4.469 14.441 -1.811 1.00 46.03 156 GLU A N 1
ATOM 1247 C CA . GLU A 1 156 ? -5.395 14.138 -2.913 1.00 46.03 156 GLU A CA 1
ATOM 1248 C C . GLU A 1 156 ? -5.378 12.662 -3.340 1.00 46.03 156 GLU A C 1
ATOM 1250 O O . GLU A 1 156 ? -6.379 12.151 -3.850 1.00 46.03 156 GLU A O 1
ATOM 1255 N N . LEU A 1 157 ? -4.274 11.952 -3.109 1.00 43.12 157 LEU A N 1
ATOM 1256 C CA . LEU A 1 157 ? -3.999 10.649 -3.715 1.00 43.12 157 LE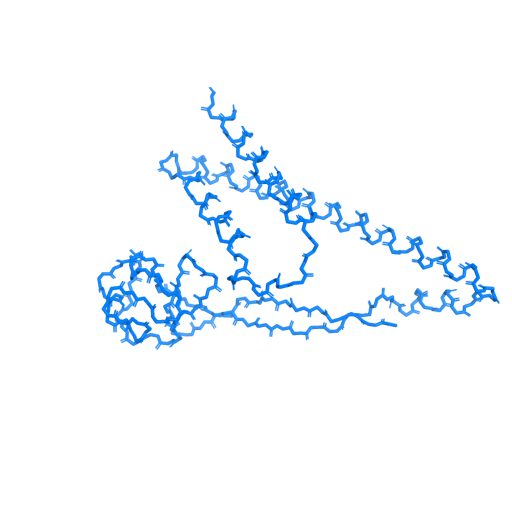U A CA 1
ATOM 1257 C C . LEU A 1 157 ? -4.558 9.470 -2.898 1.00 43.12 157 LEU A C 1
ATOM 1259 O O . LEU A 1 157 ? -4.763 8.380 -3.434 1.00 43.12 157 LEU A O 1
ATOM 1263 N N . ILE A 1 158 ? -4.869 9.700 -1.618 1.00 44.69 158 ILE A N 1
ATOM 1264 C CA . ILE A 1 158 ? -5.318 8.671 -0.662 1.00 44.69 158 ILE A CA 1
ATOM 1265 C C . ILE A 1 158 ? -6.835 8.741 -0.394 1.00 44.69 158 ILE A C 1
ATOM 1267 O O . ILE A 1 158 ? -7.389 7.902 0.309 1.00 44.69 158 ILE A O 1
ATOM 1271 N N . GLY A 1 159 ? -7.551 9.737 -0.930 1.00 43.12 159 GLY A N 1
ATOM 1272 C CA . GLY A 1 159 ? -8.976 9.919 -0.615 1.00 43.12 159 GLY A CA 1
ATOM 1273 C C . GLY A 1 159 ? -9.250 10.180 0.878 1.00 43.12 159 GLY A C 1
ATOM 1274 O O . GLY A 1 159 ? -10.391 10.068 1.324 1.00 43.12 159 GLY A O 1
ATOM 1275 N N . LEU A 1 160 ? -8.227 10.555 1.657 1.00 45.16 160 LEU A N 1
ATOM 1276 C CA . LEU A 1 160 ? -8.293 10.777 3.105 1.00 45.16 160 LEU A CA 1
ATOM 1277 C C . LEU A 1 160 ? -8.752 12.201 3.447 1.00 45.16 160 LEU A C 1
ATOM 1279 O O . LEU A 1 160 ? -8.150 12.876 4.275 1.00 45.16 160 LEU A O 1
ATOM 1283 N N . LYS A 1 161 ? -9.858 12.674 2.863 1.00 46.12 161 LYS A N 1
ATOM 1284 C CA . LYS A 1 161 ? -10.395 14.019 3.161 1.00 46.12 161 LYS A CA 1
ATOM 1285 C C . LYS A 1 161 ? -10.876 14.210 4.615 1.00 46.12 161 LYS A C 1
ATOM 1287 O O . LYS A 1 161 ? -11.363 15.290 4.942 1.00 46.12 161 LYS A O 1
ATOM 1292 N N . HIS A 1 162 ? -10.781 13.197 5.483 1.00 47.06 162 HIS A N 1
ATOM 1293 C CA . HIS A 1 162 ? -11.413 13.185 6.810 1.00 47.06 162 HIS A CA 1
ATOM 1294 C C . HIS A 1 162 ? -10.529 12.720 7.983 1.00 47.06 162 HIS A C 1
ATOM 1296 O O . HIS A 1 162 ? -11.079 12.461 9.050 1.00 47.06 162 HIS A O 1
ATOM 1302 N N . HIS A 1 163 ? -9.200 12.633 7.849 1.00 52.66 163 HIS A N 1
ATOM 1303 C CA . HIS A 1 163 ? -8.350 12.300 9.004 1.00 52.66 163 HIS A CA 1
ATOM 1304 C C . HIS A 1 163 ? -7.883 13.523 9.799 1.00 52.66 163 HIS A C 1
ATOM 1306 O O . HIS A 1 163 ? -7.672 14.607 9.254 1.00 52.66 163 HIS A O 1
ATOM 1312 N N . ASP A 1 164 ? -7.738 13.317 11.109 1.00 56.47 164 ASP A N 1
ATOM 1313 C CA . ASP A 1 164 ? -7.290 14.309 12.080 1.00 56.47 164 ASP A CA 1
ATOM 1314 C C . ASP A 1 164 ? -5.865 14.793 11.723 1.00 56.47 164 ASP A C 1
ATOM 1316 O O . ASP A 1 164 ? -4.942 13.974 11.613 1.00 56.47 164 ASP A O 1
ATOM 1320 N N . PRO A 1 165 ? -5.639 16.112 11.563 1.00 56.06 165 PRO A N 1
ATOM 1321 C CA . PRO A 1 165 ? -4.319 16.692 11.300 1.00 56.06 165 PRO A CA 1
ATOM 1322 C C . PRO A 1 165 ? -3.220 16.226 12.273 1.00 56.06 165 PRO A C 1
ATOM 1324 O O . PRO A 1 165 ? -2.032 16.247 11.935 1.00 56.06 165 PRO A O 1
ATOM 1327 N N . VAL A 1 166 ? -3.598 15.806 13.484 1.00 55.62 166 VAL A N 1
ATOM 1328 C CA . VAL A 1 166 ? -2.691 15.298 14.519 1.00 55.62 166 VAL A CA 1
ATOM 1329 C C . VAL A 1 166 ? -2.119 13.920 14.165 1.00 55.62 166 VAL A C 1
ATOM 1331 O O . VAL A 1 166 ? -0.933 13.677 14.410 1.00 55.62 166 VAL A O 1
ATOM 1334 N N . GLU A 1 167 ? -2.898 13.036 13.542 1.00 58.28 167 GLU A N 1
ATOM 1335 C CA . GLU A 1 167 ? -2.449 11.690 13.156 1.00 58.28 167 GLU A CA 1
ATOM 1336 C C . GLU A 1 167 ? -1.476 11.752 11.978 1.00 58.28 167 GLU A C 1
ATOM 1338 O O . GLU A 1 167 ? -0.415 11.127 12.006 1.00 58.28 167 GLU A O 1
ATOM 1343 N N . LEU A 1 168 ? -1.774 12.602 10.992 1.00 56.12 168 LEU A N 1
ATOM 1344 C CA . LEU A 1 168 ? -0.888 12.892 9.862 1.00 56.12 168 LEU A CA 1
ATOM 1345 C C . LEU A 1 168 ? 0.448 13.480 10.331 1.00 56.12 168 LEU A C 1
ATOM 1347 O O . LEU A 1 168 ? 1.514 13.093 9.850 1.00 56.12 168 LEU A O 1
ATOM 1351 N N . LYS A 1 169 ? 0.412 14.383 11.315 1.00 63.31 169 LYS A N 1
ATOM 1352 C CA . LYS A 1 169 ? 1.620 14.953 11.920 1.00 63.31 169 LYS A CA 1
ATOM 1353 C C . LYS A 1 169 ? 2.430 13.903 12.680 1.00 63.31 169 LYS A C 1
ATOM 1355 O O . LYS A 1 169 ? 3.645 13.848 12.522 1.00 63.31 169 LYS A O 1
ATOM 1360 N N . THR A 1 170 ? 1.763 13.054 13.454 1.00 67.75 170 THR A N 1
ATOM 1361 C CA . THR A 1 170 ? 2.391 11.959 14.207 1.00 67.75 170 THR A CA 1
ATOM 1362 C C . THR A 1 170 ? 3.065 10.957 13.269 1.00 67.75 170 THR A C 1
ATOM 1364 O O . THR A 1 170 ? 4.224 10.595 13.471 1.00 67.75 170 THR A O 1
ATOM 1367 N N . LEU A 1 171 ? 2.389 10.577 12.182 1.00 59.66 171 LEU A N 1
ATOM 1368 C CA . LEU A 1 171 ? 2.935 9.692 11.158 1.00 59.66 171 LEU A CA 1
ATOM 1369 C C . LEU A 1 171 ? 4.168 10.308 10.470 1.00 59.66 171 LEU A C 1
ATOM 1371 O O . LEU A 1 171 ? 5.186 9.633 10.314 1.00 59.66 171 LEU A O 1
ATOM 1375 N N . LYS A 1 172 ? 4.128 11.607 10.140 1.00 63.25 172 LYS A N 1
ATOM 1376 C CA . LYS A 1 172 ? 5.277 12.352 9.584 1.00 63.25 172 LYS A CA 1
ATOM 1377 C C . LYS A 1 172 ? 6.477 12.367 10.530 1.00 63.25 172 LYS A C 1
ATOM 1379 O O . LYS A 1 172 ? 7.611 12.138 10.098 1.00 63.25 172 LYS A O 1
ATOM 1384 N N . THR A 1 173 ? 6.244 12.598 11.821 1.00 69.12 173 THR A N 1
ATOM 1385 C CA . THR A 1 173 ? 7.295 12.521 12.843 1.00 69.12 173 THR A CA 1
ATOM 1386 C C . THR A 1 173 ? 7.899 11.117 12.892 1.00 69.12 173 THR A C 1
ATOM 1388 O O . THR A 1 173 ? 9.120 10.986 12.831 1.00 69.12 173 THR A O 1
ATOM 1391 N N . TYR A 1 174 ? 7.074 10.067 12.859 1.00 66.06 174 TYR A N 1
ATOM 1392 C CA . TYR A 1 174 ? 7.557 8.685 12.860 1.00 66.06 174 TYR A CA 1
ATOM 1393 C C . TYR A 1 174 ? 8.418 8.320 11.648 1.00 66.06 174 TYR A C 1
ATOM 1395 O O . TYR A 1 174 ? 9.433 7.640 11.812 1.00 66.06 174 TYR A O 1
ATOM 1403 N N . PHE A 1 175 ? 8.048 8.756 10.442 1.00 64.12 175 PHE A N 1
ATOM 1404 C CA . PHE A 1 175 ? 8.866 8.511 9.249 1.00 64.12 175 PHE A CA 1
ATOM 1405 C C . PHE A 1 175 ? 10.196 9.264 9.304 1.00 64.12 175 PHE A C 1
ATOM 1407 O O . PHE A 1 175 ? 11.236 8.710 8.947 1.00 64.12 175 PHE A O 1
ATOM 1414 N N . THR A 1 176 ? 10.185 10.493 9.821 1.00 65.81 176 THR A N 1
ATOM 1415 C CA . THR A 1 176 ? 11.396 11.307 9.993 1.00 65.81 176 THR A CA 1
ATOM 1416 C C . THR A 1 176 ? 12.377 10.663 10.975 1.00 65.81 176 THR A C 1
ATOM 1418 O O . THR A 1 176 ? 13.571 10.570 10.689 1.00 65.81 176 THR A O 1
ATOM 1421 N N . GLU A 1 177 ? 11.880 10.145 12.100 1.00 70.94 177 GLU A N 1
ATOM 1422 C CA . GLU A 1 177 ? 12.688 9.406 13.078 1.00 70.94 177 GLU A CA 1
ATOM 1423 C C . GLU A 1 177 ? 13.273 8.117 12.489 1.00 70.94 177 GLU A C 1
ATOM 1425 O O . GLU A 1 177 ? 14.438 7.798 12.730 1.00 70.94 177 GLU A O 1
ATOM 1430 N N . LEU A 1 178 ? 12.491 7.388 11.682 1.00 64.12 178 LEU A N 1
ATOM 1431 C CA . LEU A 1 178 ? 12.964 6.178 11.010 1.00 64.12 178 LEU A CA 1
ATOM 1432 C C . LEU A 1 178 ? 14.124 6.507 10.057 1.00 64.12 178 LEU A C 1
ATOM 1434 O O . LEU A 1 178 ? 15.145 5.822 10.073 1.00 64.12 178 LEU A O 1
ATOM 1438 N N . MET A 1 179 ? 14.006 7.590 9.278 1.00 63.56 179 MET A N 1
ATOM 1439 C CA . MET A 1 179 ? 15.065 8.054 8.371 1.00 63.56 179 MET A CA 1
ATOM 1440 C C . MET A 1 179 ? 16.347 8.447 9.116 1.00 63.56 179 MET A C 1
ATOM 1442 O O . MET A 1 179 ? 17.438 8.076 8.685 1.00 63.56 179 MET A O 1
ATOM 1446 N N . GLN A 1 180 ? 16.238 9.136 10.257 1.00 65.75 180 GLN A N 1
ATOM 1447 C CA . GLN A 1 180 ? 17.404 9.474 11.084 1.00 65.75 180 GLN A CA 1
ATOM 1448 C C . GLN A 1 180 ? 18.112 8.234 11.638 1.00 65.75 180 GLN A C 1
ATOM 1450 O O . GLN A 1 180 ? 19.342 8.187 11.657 1.00 65.75 180 GLN A O 1
ATOM 1455 N N . GLN A 1 181 ? 17.361 7.213 12.054 1.00 66.19 181 GLN A N 1
ATOM 1456 C CA . GLN A 1 181 ? 17.945 5.951 12.518 1.00 66.19 181 GLN A CA 1
ATOM 1457 C C . GLN A 1 181 ? 18.663 5.199 11.389 1.00 66.19 181 GLN A C 1
ATOM 1459 O O . GLN A 1 181 ? 19.676 4.545 11.637 1.00 66.19 181 GLN A O 1
ATOM 1464 N N . PHE A 1 182 ? 18.184 5.318 10.148 1.00 58.25 182 PHE A N 1
ATOM 1465 C CA . PHE A 1 182 ? 18.872 4.770 8.978 1.00 58.25 182 PHE A CA 1
ATOM 1466 C C . PHE A 1 182 ? 20.186 5.497 8.667 1.00 58.25 182 PHE A C 1
ATOM 1468 O O . PHE A 1 182 ? 21.176 4.822 8.386 1.00 58.25 182 PHE A O 1
ATOM 1475 N N . ASP A 1 183 ? 20.221 6.830 8.764 1.00 56.97 183 ASP A N 1
ATOM 1476 C CA . ASP A 1 183 ? 21.447 7.618 8.559 1.00 56.97 183 ASP A CA 1
ATOM 1477 C C . ASP A 1 183 ? 22.496 7.332 9.658 1.00 56.97 183 ASP A C 1
ATOM 1479 O O . ASP A 1 183 ? 23.685 7.204 9.368 1.00 56.97 183 ASP A O 1
ATOM 1483 N N . GLN A 1 184 ? 22.064 7.131 10.909 1.00 54.72 184 GLN A N 1
ATOM 1484 C CA . GLN A 1 184 ? 22.951 6.759 12.024 1.00 54.72 184 GLN A CA 1
ATOM 1485 C C . GLN A 1 184 ? 23.483 5.323 11.926 1.00 54.72 184 GLN A C 1
ATOM 1487 O O . GLN A 1 184 ? 24.600 5.057 12.352 1.00 54.72 184 GLN A O 1
ATOM 1492 N N . ALA A 1 185 ? 22.712 4.399 11.347 1.00 48.47 185 ALA A N 1
ATOM 1493 C CA . ALA A 1 185 ? 23.139 3.022 11.084 1.00 48.47 185 ALA A CA 1
ATOM 1494 C C . ALA A 1 185 ? 23.947 2.866 9.775 1.00 48.47 185 ALA A C 1
ATOM 1496 O O . ALA A 1 185 ? 24.254 1.743 9.366 1.00 48.47 185 ALA A O 1
ATOM 1497 N N . ALA A 1 186 ? 24.220 3.968 9.070 1.00 44.16 186 ALA A N 1
ATOM 1498 C CA . ALA A 1 186 ? 25.044 4.025 7.863 1.00 44.16 186 ALA A CA 1
ATOM 1499 C C . ALA A 1 186 ? 26.402 4.726 8.087 1.00 44.16 186 ALA A C 1
ATOM 1501 O O . ALA A 1 186 ? 27.173 4.836 7.134 1.00 44.16 186 ALA A O 1
ATOM 1502 N N . SER A 1 187 ? 26.674 5.176 9.320 1.00 40.09 187 SER A N 1
ATOM 1503 C CA . SER A 1 187 ? 27.993 5.620 9.807 1.00 40.09 187 SER A CA 1
ATOM 1504 C C . SER A 1 187 ? 28.707 4.466 10.505 1.00 40.09 187 SER A C 1
ATOM 1506 O O . SER A 1 187 ? 29.945 4.378 10.368 1.00 40.09 187 SER A O 1
#

Radius of gyration: 22.22 Å; chains: 1; bounding box: 56×31×62 Å

Secondary structure (DSSP, 8-state):
-EEEEEEEEEEEEEEEEEEESSSS-EEESS--SPP--STT-GGGGGSTTEETTEETTT--BGGGEEEEEEEEEEEEEEEESS-HHHHHHHHT--SHHHHHHHHHHHHHHHHHHHHHHHHHHHHHHHHHHHHHHHH-TTS-HHHHHHHHHHHHH-TTTS--TT--HHHHHHHHHHHHHHHHHHHHTT-

pLDDT: mean 76.45, std 15.43, range [40.09, 97.25]

Foldseek 3Di:
DKDKDKDKDKAFAPAKFKDFQLARDRLGPRWPFDADQQQLPPSLCVTPQHDRQAGPRPRDGSSRIHIDRIHIDIDIDIGHPDDPVLVVVLVPDPDPVVSVVSVVVSVVVVVVVVVVVVVVVVVVVLVVVVVVCVVCVPDPVVVSLVSVVVNLVPCVRPVPPDDDPVVSVVVVVVSVVVVVVVVVVVD